Protein AF-0000000076628246 (afdb_homodimer)

pLDDT: mean 92.88, std 8.4, range [38.94, 98.69]

Secondary structure (DSSP, 8-state):
-PPPEEEEE---GGGHHHHHHHHHHH-SSPPPHHHHHHHHHT--TT-EEEEEESEEEEEEEEEEEEETTEEEEEEEEEEE-GGGTTSSHHHHHHHHHHHHHHHTT--EEEEEEETT-HHHHHHHHHTT-EEEEEETT--SSSSS--EEEEEEE--/-PPPEEEEE---GGGHHHHHHHHHHH-SSPPPHHHHHHHHHT--TT-EEEEEESEEEEEEEEEEEEETTEEEEEEEEEEE-GGGTTSSHHHHHHHHHHHHHHHTT--EEEEEEETT-HHHHHHHHHTT-EEEEEETT--SSSSS--EEEEEEE--

Sequence (310 aa):
MEPLTLTYGPISEKNLKQFKKINEATLAVDYSEKFYAAITSQWQEFTFFAYITDLTIGSLSARREMRGEEQCIYIMTCSVLEPYRKLNVGKMMIDKLMEKARNSGIKTIYLHVWTASPNAYQFYTRLGFDKAEEIPDYYQELTPQSAYILTKAVNMEPLTLTYGPISEKNLKQFKKINEATLAVDYSEKFYAAITSQWQEFTFFAYITDLTIGSLSARREMRGEEQCIYIMTCSVLEPYRKLNVGKMMIDKLMEKARNSGIKTIYLHVWTASPNAYQFYTRLGFDKAEEIPDYYQELTPQSAYILTKAVN

Organism: NCBI:txid5963

Foldseek 3Di:
DPDFDKDKAWDAPVCLVVVQVVCVVPDPDHDDPVVSVCCHVPNGPPDIDIDGDPPDFWDWDWDWDDDDPAIEIETDDTDGHPVCPPVCPSVVVVVVVLVVCVVVVHWKYKYKADPPCVVVVCVVVVSPWDWDDKDAQCQVVDPPRIITMTMDTRD/DPDFDKDKAWDAPVCLVVVQVVCVVPDPDHDDPVVSVCCHVPVGPPDIDIDGDPPDFWDWDWDWDDDDPAIEIETDDTDGHPVCPPVCPSVVVVVVVLVVCVVVVHWKYKYKADPPCVVVVCVVVVSPWDWDDKDAQCQVPDPPRIITMTMDTRD

InterPro domains:
  IPR000182 GNAT domain [PF00583] (22-129)
  IPR000182 GNAT domain [PS51186] (6-155)
  IPR016181 Acyl-CoA N-acyltransferase [SSF55729] (10-152)
  IPR051556 N-terminal and lysine N-acetyltransferase [PTHR42919] (9-154)

Solvent-accessible surface area (backbone atoms only — not comparable to full-atom values): 17323 Å² total; per-residue (Å²): 125,80,78,85,43,72,44,74,45,79,54,37,81,89,48,40,67,59,54,51,52,49,42,63,74,60,45,94,67,85,77,51,69,68,56,60,52,38,36,59,71,69,27,43,90,61,21,33,33,32,15,40,34,70,40,73,46,31,36,36,36,22,36,79,43,72,59,86,94,39,61,27,37,40,49,76,47,79,35,55,43,75,93,53,51,95,65,55,50,68,59,52,52,51,50,51,48,47,52,51,32,48,76,68,71,31,47,36,39,33,37,72,38,56,68,85,34,62,68,60,53,50,52,43,43,73,73,58,31,39,82,70,45,75,39,74,71,62,42,85,87,44,89,70,24,31,22,33,34,35,37,33,76,49,126,126,79,77,84,44,71,44,74,43,80,53,39,83,90,49,40,67,58,54,50,52,49,40,63,75,60,44,93,67,86,78,52,71,68,56,61,52,38,35,59,72,71,28,43,89,60,20,32,35,32,16,41,35,70,42,72,47,31,38,33,36,22,36,80,42,73,58,88,92,39,61,26,36,39,50,75,47,78,36,55,44,75,93,53,52,95,65,56,49,68,58,51,51,52,51,51,48,46,52,52,33,50,77,67,72,31,46,35,38,34,36,72,40,56,67,86,34,62,70,60,53,50,52,44,44,74,73,58,33,40,83,71,45,75,40,75,72,62,41,85,89,44,88,73,24,33,24,34,33,34,36,31,76,51,125

Structure (mmCIF, N/CA/C/O backbone):
data_AF-0000000076628246-model_v1
#
loop_
_entity.id
_entity.type
_entity.pdbx_description
1 polymer 'N-acetyltransferase domain-containing protein'
#
loop_
_atom_site.group_PDB
_atom_site.id
_atom_site.type_symbol
_atom_site.label_atom_id
_atom_site.label_alt_id
_atom_site.label_comp_id
_atom_site.label_asym_id
_atom_site.label_entity_id
_atom_site.label_seq_id
_atom_site.pdbx_PDB_ins_code
_atom_site.Cartn_x
_atom_site.Cartn_y
_atom_site.Cartn_z
_atom_site.occupancy
_atom_site.B_iso_or_equiv
_atom_site.auth_seq_id
_atom_site.auth_comp_id
_atom_site.auth_asym_id
_atom_site.auth_atom_id
_atom_site.pdbx_PDB_model_num
ATOM 1 N N . MET A 1 1 ? -14.562 -1.142 -4.965 1 39.69 1 MET A N 1
ATOM 2 C CA . MET A 1 1 ? -13.172 -1.278 -4.539 1 39.69 1 MET A CA 1
ATOM 3 C C . MET A 1 1 ? -13.062 -1.28 -3.018 1 39.69 1 MET A C 1
ATOM 5 O O . MET A 1 1 ? -13.781 -0.541 -2.34 1 39.69 1 MET A O 1
ATOM 9 N N . GLU A 1 2 ? -12.578 -2.232 -2.453 1 51.06 2 GLU A N 1
ATOM 10 C CA . GLU A 1 2 ? -12.555 -2.309 -0.995 1 51.06 2 GLU A CA 1
ATOM 11 C C . GLU A 1 2 ? -11.992 -1.03 -0.384 1 51.06 2 GLU A C 1
ATOM 13 O O . GLU A 1 2 ? -11.117 -0.389 -0.972 1 51.06 2 GLU A O 1
ATOM 18 N N . PRO A 1 3 ? -12.562 -0.534 0.537 1 57.41 3 PRO A N 1
ATOM 19 C CA . PRO A 1 3 ? -12.109 0.703 1.178 1 57.41 3 PRO A CA 1
ATOM 20 C C . PRO A 1 3 ? -10.656 0.632 1.632 1 57.41 3 PRO A C 1
ATOM 22 O O . PRO A 1 3 ? -10.188 -0.428 2.053 1 57.41 3 PRO A O 1
ATOM 25 N N . LEU A 1 4 ? -9.781 1.608 1.17 1 69.12 4 LEU A N 1
ATOM 26 C CA . LEU A 1 4 ? -8.391 1.692 1.613 1 69.12 4 LEU A CA 1
ATOM 27 C C . LEU A 1 4 ? -8.312 1.711 3.137 1 69.12 4 LEU A C 1
ATOM 29 O O . LEU A 1 4 ? -9.094 2.4 3.797 1 69.12 4 LEU A O 1
ATOM 33 N N . THR A 1 5 ? -7.641 0.715 3.711 1 76.06 5 THR A N 1
ATOM 34 C CA . THR A 1 5 ? -7.383 0.747 5.148 1 76.06 5 THR A CA 1
ATOM 35 C C . THR A 1 5 ? -6.02 1.366 5.438 1 76.06 5 THR A C 1
ATOM 37 O O . THR A 1 5 ? -5.016 0.984 4.828 1 76.06 5 THR A O 1
ATOM 40 N N . LEU A 1 6 ? -6.098 2.42 6.262 1 84.44 6 LEU A N 1
ATOM 41 C CA . LEU A 1 6 ? -4.848 3.094 6.602 1 84.44 6 LEU A CA 1
ATOM 42 C C . LEU A 1 6 ? -4.375 2.693 7.992 1 84.44 6 LEU A C 1
ATOM 44 O O . LEU A 1 6 ? -5.191 2.422 8.875 1 84.44 6 LEU A O 1
ATOM 48 N N . THR A 1 7 ? -3.172 2.525 8.133 1 85.81 7 THR A N 1
ATOM 49 C CA . THR A 1 7 ? -2.516 2.559 9.43 1 85.81 7 THR A CA 1
ATOM 50 C C . THR A 1 7 ? -1.665 3.818 9.578 1 85.81 7 THR A C 1
ATOM 52 O O . THR A 1 7 ? -1.438 4.535 8.602 1 85.81 7 THR A O 1
ATOM 55 N N . TYR A 1 8 ? -1.278 4.164 10.836 1 91.31 8 TYR A N 1
ATOM 56 C CA . TYR A 1 8 ? -0.559 5.406 11.102 1 91.31 8 TYR A CA 1
ATOM 57 C C . TYR A 1 8 ? 0.691 5.141 11.938 1 91.31 8 TYR A C 1
ATOM 59 O O . TYR A 1 8 ? 0.722 4.211 12.742 1 91.31 8 TYR A O 1
ATOM 67 N N . GLY A 1 9 ? 1.729 5.918 11.641 1 90.81 9 GLY A N 1
ATOM 68 C CA . GLY A 1 9 ? 2.967 5.758 12.391 1 90.81 9 GLY A CA 1
ATOM 69 C C . GLY A 1 9 ? 3.664 7.074 12.68 1 90.81 9 GLY A C 1
ATOM 70 O O . GLY A 1 9 ? 3.361 8.094 12.055 1 90.81 9 GLY A O 1
ATOM 71 N N . PRO A 1 10 ? 4.602 7.051 13.617 1 92.75 10 PRO A N 1
ATOM 72 C CA . PRO A 1 10 ? 5.262 8.281 14.047 1 92.75 10 PRO A CA 1
ATOM 73 C C . PRO A 1 10 ? 6.312 8.773 13.055 1 92.75 10 PRO A C 1
ATOM 75 O O . PRO A 1 10 ? 6.824 7.988 12.25 1 92.75 10 PRO A O 1
ATOM 78 N N . ILE A 1 11 ? 6.512 10.133 13.055 1 94.25 11 ILE A N 1
ATOM 79 C CA . ILE A 1 11 ? 7.652 10.742 12.383 1 94.25 11 ILE A CA 1
ATOM 80 C C . ILE A 1 11 ? 8.789 10.953 13.383 1 94.25 11 ILE A C 1
ATOM 82 O O . ILE A 1 11 ? 8.609 11.625 14.406 1 94.25 11 ILE A O 1
ATOM 86 N N . SER A 1 12 ? 9.844 10.273 13.156 1 91.81 12 SER A N 1
ATOM 87 C CA . SER A 1 12 ? 11.023 10.305 14.016 1 91.81 12 SER A CA 1
ATOM 88 C C . SER A 1 12 ? 12.258 10.758 13.242 1 91.81 12 SER A C 1
ATOM 90 O O . SER A 1 12 ? 12.188 11.023 12.039 1 91.81 12 SER A O 1
ATOM 92 N N . GLU A 1 13 ? 13.367 10.828 13.969 1 91.88 13 GLU A N 1
ATOM 93 C CA . GLU A 1 13 ? 14.625 11.18 13.312 1 91.88 13 GLU A CA 1
ATOM 94 C C . GLU A 1 13 ? 14.992 10.156 12.242 1 91.88 13 GLU A C 1
ATOM 96 O O . GLU A 1 13 ? 15.586 10.508 11.219 1 91.88 13 GLU A O 1
ATOM 101 N N . LYS A 1 14 ? 14.617 8.977 12.43 1 87.88 14 LYS A N 1
ATOM 102 C CA . LYS A 1 14 ? 14.992 7.875 11.555 1 87.88 14 LYS A CA 1
ATOM 103 C C . LYS A 1 14 ? 14.266 7.965 10.211 1 87.88 14 LYS A C 1
ATOM 105 O O . LYS A 1 14 ? 14.781 7.52 9.188 1 87.88 14 LYS A O 1
ATOM 110 N N . ASN A 1 15 ? 13.055 8.547 10.211 1 89.5 15 ASN A N 1
ATOM 111 C CA . ASN A 1 15 ? 12.266 8.578 8.984 1 89.5 15 ASN A CA 1
ATOM 112 C C . ASN A 1 15 ? 11.93 10.008 8.57 1 89.5 15 ASN A C 1
ATOM 114 O O . ASN A 1 15 ? 11.008 10.227 7.785 1 89.5 15 ASN A O 1
ATOM 118 N N . LEU A 1 16 ? 12.688 10.945 9.133 1 94.56 16 LEU A N 1
ATOM 119 C CA . LEU A 1 16 ? 12.406 12.352 8.867 1 94.56 16 LEU A CA 1
ATOM 120 C C . LEU A 1 16 ? 12.625 12.688 7.398 1 94.56 16 LEU A C 1
ATOM 122 O O . LEU A 1 16 ? 11.906 13.516 6.832 1 94.56 16 LEU A O 1
ATOM 126 N N . LYS A 1 17 ? 13.625 12.086 6.777 1 92.81 17 LYS A N 1
ATOM 127 C CA . LYS A 1 17 ? 13.898 12.336 5.363 1 92.81 17 LYS A CA 1
ATOM 128 C C . LYS A 1 17 ? 12.688 11.977 4.5 1 92.81 17 LYS A C 1
ATOM 130 O O . LYS A 1 17 ? 12.406 12.656 3.514 1 92.81 17 LYS A O 1
ATOM 135 N N . GLN A 1 18 ? 12.023 10.906 4.812 1 91.44 18 GLN A N 1
ATOM 136 C CA . GLN A 1 18 ? 10.82 10.508 4.098 1 91.44 18 GLN A CA 1
ATOM 137 C C . GLN A 1 18 ? 9.734 11.578 4.207 1 91.44 18 GLN A C 1
ATOM 139 O O . GLN A 1 18 ? 9.055 11.883 3.225 1 91.44 18 GLN A O 1
ATOM 144 N N . PHE A 1 19 ? 9.609 12.109 5.418 1 96.5 19 PHE A N 1
ATOM 145 C CA . PHE A 1 19 ? 8.656 13.195 5.641 1 96.5 19 PHE A CA 1
ATOM 146 C C . PHE A 1 19 ? 8.984 14.391 4.754 1 96.5 19 PHE A C 1
ATOM 148 O O . PHE A 1 19 ? 8.094 14.969 4.121 1 96.5 19 PHE A O 1
ATOM 155 N N . LYS A 1 20 ? 10.188 14.711 4.66 1 95.81 20 LYS A N 1
ATOM 156 C CA . LYS A 1 20 ? 10.641 15.82 3.826 1 95.81 20 LYS A CA 1
ATOM 157 C C . LYS A 1 20 ? 10.312 15.57 2.355 1 95.81 20 LYS A C 1
ATOM 159 O O . LYS A 1 20 ? 9.812 16.453 1.667 1 95.81 20 LYS A O 1
ATOM 164 N N . LYS A 1 21 ? 10.578 14.445 1.885 1 93.44 21 LYS A N 1
ATOM 165 C CA . LYS A 1 21 ? 10.344 14.094 0.486 1 93.44 21 LYS A CA 1
ATOM 166 C C . LYS A 1 21 ? 8.859 14.18 0.135 1 93.44 21 LYS A C 1
ATOM 168 O O . LYS A 1 21 ? 8.5 14.648 -0.946 1 93.44 21 LYS A O 1
ATOM 173 N N . ILE A 1 22 ? 8.008 13.719 1.002 1 94.88 22 ILE A N 1
ATOM 174 C CA . ILE A 1 22 ? 6.57 13.758 0.761 1 94.88 22 ILE A CA 1
ATOM 175 C C . ILE A 1 22 ? 6.098 15.203 0.683 1 94.88 22 ILE A C 1
ATOM 177 O O . ILE A 1 22 ? 5.332 15.57 -0.216 1 94.88 22 ILE A O 1
ATOM 181 N N . ASN A 1 23 ? 6.559 16 1.617 1 96.31 23 ASN A N 1
ATOM 182 C CA . ASN A 1 23 ? 6.188 17.422 1.598 1 96.31 23 ASN A CA 1
ATOM 183 C C . ASN A 1 23 ? 6.652 18.094 0.315 1 96.31 23 ASN A C 1
ATOM 185 O O . ASN A 1 23 ? 5.887 18.828 -0.313 1 96.31 23 ASN A O 1
ATOM 189 N N . GLU A 1 24 ? 7.855 17.781 -0.099 1 94.88 24 GLU A N 1
ATOM 190 C CA . GLU A 1 24 ? 8.43 18.391 -1.301 1 94.88 24 GLU A CA 1
ATOM 191 C C . GLU A 1 24 ? 7.664 17.953 -2.551 1 94.88 24 GLU A C 1
ATOM 193 O O . GLU A 1 24 ? 7.523 18.734 -3.496 1 94.88 24 GLU A O 1
ATOM 198 N N . ALA A 1 25 ? 7.16 16.812 -2.578 1 93.56 25 ALA A N 1
ATOM 199 C CA . ALA A 1 25 ? 6.461 16.266 -3.732 1 93.56 25 ALA A CA 1
ATOM 200 C C . ALA A 1 25 ? 5.035 16.797 -3.818 1 93.56 25 ALA A C 1
ATOM 202 O O . ALA A 1 25 ? 4.395 16.719 -4.871 1 93.56 25 ALA A O 1
ATOM 203 N N . THR A 1 26 ? 4.512 17.344 -2.719 1 95.31 26 THR A N 1
ATOM 204 C CA . THR A 1 26 ? 3.068 17.547 -2.689 1 95.31 26 THR A CA 1
ATOM 205 C C . THR A 1 26 ? 2.736 19.016 -2.406 1 95.31 26 THR A C 1
ATOM 207 O O . THR A 1 26 ? 1.643 19.484 -2.73 1 95.31 26 THR A O 1
ATOM 210 N N . LEU A 1 27 ? 3.654 19.75 -1.73 1 94.06 27 LEU A N 1
ATOM 211 C CA . LEU A 1 27 ? 3.312 21.094 -1.257 1 94.06 27 LEU A CA 1
ATOM 212 C C . LEU A 1 27 ? 4.031 22.156 -2.076 1 94.06 27 LEU A C 1
ATOM 214 O O . LEU A 1 27 ? 5.141 21.938 -2.564 1 94.06 27 LEU A O 1
ATOM 218 N N . ALA A 1 28 ? 3.475 23.328 -2.133 1 89.38 28 ALA A N 1
ATOM 219 C CA . ALA A 1 28 ? 4.023 24.453 -2.893 1 89.38 28 ALA A CA 1
ATOM 220 C C . ALA A 1 28 ? 5.094 25.188 -2.088 1 89.38 28 ALA A C 1
ATOM 222 O O . ALA A 1 28 ? 5.938 25.891 -2.656 1 89.38 28 ALA A O 1
ATOM 223 N N . VAL A 1 29 ? 5.016 25.016 -0.808 1 91.5 29 VAL A N 1
ATOM 224 C CA . VAL A 1 29 ? 5.906 25.734 0.105 1 91.5 29 VAL A CA 1
ATOM 225 C C . VAL A 1 29 ? 7.105 24.844 0.448 1 91.5 29 VAL A C 1
ATOM 227 O O . VAL A 1 29 ? 6.953 23.656 0.719 1 91.5 29 VAL A O 1
ATOM 230 N N . ASP A 1 30 ? 8.25 25.484 0.417 1 92.06 30 ASP A N 1
ATOM 231 C CA . ASP A 1 30 ? 9.461 24.828 0.903 1 92.06 30 ASP A CA 1
ATOM 232 C C . ASP A 1 30 ? 9.695 25.125 2.381 1 92.06 30 ASP A C 1
ATOM 234 O O . ASP A 1 30 ? 9.844 26.297 2.764 1 92.06 30 ASP A O 1
ATOM 238 N N . TYR A 1 31 ? 9.875 24.109 3.092 1 95.25 31 TYR A N 1
ATOM 239 C CA . TYR A 1 31 ? 10.055 24.297 4.527 1 95.25 31 TYR A CA 1
ATOM 240 C C . TYR A 1 31 ? 11.523 24.219 4.914 1 95.25 31 TYR A C 1
ATOM 242 O O . TYR A 1 31 ? 12.289 23.469 4.293 1 95.25 31 TYR A O 1
ATOM 250 N N . SER A 1 32 ? 11.867 24.875 5.926 1 94.81 32 SER A N 1
ATOM 251 C CA . SER A 1 32 ? 13.25 24.984 6.383 1 94.81 32 SER A CA 1
ATOM 252 C C . SER A 1 32 ? 13.672 23.75 7.16 1 94.81 32 SER A C 1
ATOM 254 O O . SER A 1 32 ? 12.828 22.969 7.609 1 94.81 32 SER A O 1
ATOM 256 N N . GLU A 1 33 ? 14.984 23.703 7.297 1 96.12 33 GLU A N 1
ATOM 257 C CA . GLU A 1 33 ? 15.508 22.641 8.133 1 96.12 33 GLU A CA 1
ATOM 258 C C . GLU A 1 33 ? 15.062 22.797 9.586 1 96.12 33 GLU A C 1
ATOM 260 O O . GLU A 1 33 ? 14.883 21.812 10.297 1 96.12 33 GLU A O 1
ATOM 265 N N . LYS A 1 34 ? 14.891 24.031 9.992 1 96.75 34 LYS A N 1
ATOM 266 C CA . LYS A 1 34 ? 14.398 24.297 11.344 1 96.75 34 LYS A CA 1
ATOM 267 C C . LYS A 1 34 ? 13.008 23.719 11.539 1 96.75 34 LYS A C 1
ATOM 269 O O . LYS A 1 34 ? 12.703 23.156 12.594 1 96.75 34 LYS A O 1
ATOM 274 N N . PHE A 1 35 ? 12.227 23.859 10.57 1 97.25 35 PHE A N 1
ATOM 275 C CA . PHE A 1 35 ? 10.891 23.266 10.609 1 97.25 35 PHE A CA 1
ATOM 276 C C . PHE A 1 35 ? 10.977 21.75 10.797 1 97.25 35 PHE A C 1
ATOM 278 O O . PHE A 1 35 ? 10.328 21.203 11.688 1 97.25 35 PHE A O 1
ATOM 285 N N . TYR A 1 36 ? 11.75 21.062 9.969 1 97.75 36 TYR A N 1
ATOM 286 C CA . TYR A 1 36 ? 11.836 19.609 10 1 97.75 36 TYR A CA 1
ATOM 287 C C . TYR A 1 36 ? 12.453 19.125 11.305 1 97.75 36 TYR A C 1
ATOM 289 O O . TYR A 1 36 ? 12.055 18.094 11.852 1 97.75 36 TYR A O 1
ATOM 297 N N . ALA A 1 37 ? 13.383 19.938 11.836 1 96.62 37 ALA A N 1
ATOM 298 C CA . ALA A 1 37 ? 13.969 19.594 13.133 1 96.62 37 ALA A CA 1
ATOM 299 C C . ALA A 1 37 ? 12.93 19.688 14.25 1 96.62 37 ALA A C 1
ATOM 301 O O . ALA A 1 37 ? 12.93 18.875 15.164 1 96.62 37 ALA A O 1
ATOM 302 N N . ALA A 1 38 ? 12.062 20.641 14.195 1 97.75 38 ALA A N 1
ATOM 303 C CA . ALA A 1 38 ? 11.047 20.844 15.219 1 97.75 38 ALA A CA 1
ATOM 304 C C . ALA A 1 38 ? 10.023 19.719 15.219 1 97.75 38 ALA A C 1
ATOM 306 O O . ALA A 1 38 ? 9.445 19.391 16.266 1 97.75 38 ALA A O 1
ATOM 307 N N . ILE A 1 39 ? 9.828 19.078 14.07 1 97.75 39 ILE A N 1
ATOM 308 C CA . ILE A 1 39 ? 8.875 17.984 13.953 1 97.75 39 ILE A CA 1
ATOM 309 C C . ILE A 1 39 ? 9.258 16.859 14.93 1 97.75 39 ILE A C 1
ATOM 311 O O . ILE A 1 39 ? 8.398 16.344 15.648 1 97.75 39 ILE A O 1
ATOM 315 N N . THR A 1 40 ? 10.523 16.5 15 1 95.94 40 THR A N 1
ATOM 316 C CA . THR A 1 40 ? 10.961 15.352 15.773 1 95.94 40 THR A CA 1
ATOM 317 C C . THR A 1 40 ? 11.281 15.758 17.219 1 95.94 40 THR A C 1
ATOM 319 O O . THR A 1 40 ? 11.344 14.914 18.109 1 95.94 40 THR A O 1
ATOM 322 N N . SER A 1 41 ? 11.367 17.094 17.406 1 96.06 41 SER A N 1
ATOM 323 C CA . SER A 1 41 ? 11.781 17.516 18.734 1 96.06 41 SER A CA 1
ATOM 324 C C . SER A 1 41 ? 10.609 18.109 19.516 1 96.06 41 SER A C 1
ATOM 326 O O . SER A 1 41 ? 10.594 18.062 20.75 1 96.06 41 SER A O 1
ATOM 328 N N . GLN A 1 42 ? 9.664 18.641 18.828 1 96.62 42 GLN A N 1
ATOM 329 C CA . GLN A 1 42 ? 8.664 19.453 19.531 1 96.62 42 GLN A CA 1
ATOM 330 C C . GLN A 1 42 ? 7.254 19.047 19.125 1 96.62 42 GLN A C 1
ATOM 332 O O . GLN A 1 42 ? 6.328 19.109 19.938 1 96.62 42 GLN A O 1
ATOM 337 N N . TRP A 1 43 ? 7.043 18.641 17.922 1 96.75 43 TRP A N 1
ATOM 338 C CA . TRP A 1 43 ? 5.684 18.562 17.391 1 96.75 43 TRP A CA 1
ATOM 339 C C . TRP A 1 43 ? 5.316 17.141 17 1 96.75 43 TRP A C 1
ATOM 341 O O . TRP A 1 43 ? 4.648 16.906 15.992 1 96.75 43 TRP A O 1
ATOM 351 N N . GLN A 1 44 ? 5.621 16.172 17.797 1 95.38 44 GLN A N 1
ATOM 352 C CA . GLN A 1 44 ? 5.418 14.766 17.484 1 95.38 44 GLN A CA 1
ATOM 353 C C . GLN A 1 44 ? 3.992 14.328 17.812 1 95.38 44 GLN A C 1
ATOM 355 O O . GLN A 1 44 ? 3.455 13.422 17.172 1 95.38 44 GLN A O 1
ATOM 360 N N . GLU A 1 45 ? 3.383 14.984 18.719 1 95.81 45 GLU A N 1
ATOM 361 C CA . GLU A 1 45 ? 2.145 14.5 19.328 1 95.81 45 GLU A CA 1
ATOM 362 C C . GLU A 1 45 ? 1.046 14.336 18.281 1 95.81 45 GLU A C 1
ATOM 364 O O . GLU A 1 45 ? 0.319 13.344 18.281 1 95.81 45 GLU A O 1
ATOM 369 N N . PHE A 1 46 ? 0.876 15.234 17.328 1 97.81 46 PHE A N 1
ATOM 370 C CA . PHE A 1 46 ? -0.224 15.242 16.375 1 97.81 46 PHE A CA 1
ATOM 371 C C . PHE A 1 46 ? 0.292 15.047 14.961 1 97.81 46 PHE A C 1
ATOM 373 O O . PHE A 1 46 ? -0.406 15.359 13.992 1 97.81 46 PHE A O 1
ATOM 380 N N . THR A 1 47 ? 1.543 14.672 14.875 1 98.38 47 THR A N 1
ATOM 381 C CA . THR A 1 47 ? 2.199 14.461 13.586 1 98.38 47 THR A CA 1
ATOM 382 C C . THR A 1 47 ? 2.383 12.977 13.305 1 98.38 47 THR A C 1
ATOM 384 O O . THR A 1 47 ? 2.729 12.203 14.211 1 98.38 47 THR A O 1
ATOM 387 N N . PHE A 1 48 ? 1.984 12.57 12.055 1 97.69 48 PHE A N 1
ATOM 388 C CA . PHE A 1 48 ? 2.098 11.148 11.766 1 97.69 48 PHE A CA 1
ATOM 389 C C . PHE A 1 48 ? 2.18 10.906 10.266 1 97.69 48 PHE A C 1
ATOM 391 O O . PHE A 1 48 ? 1.822 11.773 9.469 1 97.69 48 PHE A O 1
ATOM 398 N N . PHE A 1 49 ? 2.684 9.703 9.977 1 95.75 49 PHE A N 1
ATOM 399 C CA . PHE A 1 49 ? 2.566 9.148 8.625 1 95.75 49 PHE A CA 1
ATOM 400 C C . PHE A 1 49 ? 1.266 8.375 8.477 1 95.75 49 PHE A C 1
ATOM 402 O O . PHE A 1 49 ? 0.719 7.867 9.453 1 95.75 49 PHE A O 1
ATOM 409 N N . ALA A 1 50 ? 0.742 8.328 7.25 1 93.31 50 ALA A N 1
ATOM 410 C CA . ALA A 1 50 ? -0.32 7.41 6.852 1 93.31 50 ALA A CA 1
ATOM 411 C C . ALA A 1 50 ? 0.211 6.344 5.898 1 93.31 50 ALA A C 1
ATOM 413 O O . ALA A 1 50 ? 0.903 6.656 4.93 1 93.31 50 ALA A O 1
ATOM 414 N N . TYR A 1 51 ? -0.081 5.082 6.273 1 86.19 51 TYR A N 1
ATOM 415 C CA . TYR A 1 51 ? 0.343 3.928 5.488 1 86.19 51 TYR A CA 1
ATOM 416 C C . TYR A 1 51 ? -0.858 3.189 4.91 1 86.19 51 TYR A C 1
ATOM 418 O O . TYR A 1 51 ? -1.911 3.111 5.547 1 86.19 51 TYR A O 1
ATOM 426 N N . ILE A 1 52 ? -0.754 2.861 3.674 1 76.81 52 ILE A N 1
ATOM 427 C CA . ILE A 1 52 ? -1.696 1.86 3.186 1 76.81 52 ILE A CA 1
ATOM 428 C C . ILE A 1 52 ? -1.28 0.475 3.676 1 76.81 52 ILE A C 1
ATOM 430 O O . ILE A 1 52 ? -0.091 0.146 3.688 1 76.81 52 ILE A O 1
ATOM 434 N N . THR A 1 53 ? -2.332 0.013 4.41 1 67.19 53 THR A N 1
ATOM 435 C CA . THR A 1 53 ? -2.156 -1.387 4.781 1 67.19 53 THR A CA 1
ATOM 436 C C . THR A 1 53 ? -3.088 -2.281 3.969 1 67.19 53 THR A C 1
ATOM 438 O O . THR A 1 53 ? -4.102 -1.817 3.441 1 67.19 53 THR A O 1
ATOM 441 N N . ASP A 1 54 ? -2.709 -3.264 3.68 1 69.44 54 ASP A N 1
ATOM 442 C CA . ASP A 1 54 ? -3.555 -4.309 3.109 1 69.44 54 ASP A CA 1
ATOM 443 C C . ASP A 1 54 ? -3.869 -4.02 1.644 1 69.44 54 ASP A C 1
ATOM 445 O O . ASP A 1 54 ? -4.961 -4.332 1.164 1 69.44 54 ASP A O 1
ATOM 449 N N . LEU A 1 55 ? -3.082 -3.027 1.157 1 75.5 55 LEU A N 1
ATOM 450 C CA . LEU A 1 55 ? -3.242 -2.922 -0.289 1 75.5 55 LEU A CA 1
ATOM 451 C C . LEU A 1 55 ? -2.777 -4.199 -0.981 1 75.5 55 LEU A C 1
ATOM 453 O O . LEU A 1 55 ? -1.604 -4.566 -0.89 1 75.5 55 LEU A O 1
ATOM 457 N N . THR A 1 56 ? -3.799 -4.828 -1.628 1 86.69 56 THR A N 1
ATOM 458 C CA . THR A 1 56 ? -3.445 -6.027 -2.379 1 86.69 56 THR A CA 1
ATOM 459 C C . THR A 1 56 ? -2.686 -5.664 -3.65 1 86.69 56 THR A C 1
ATOM 461 O O . THR A 1 56 ? -3.201 -4.938 -4.504 1 86.69 56 THR A O 1
ATOM 464 N N . ILE A 1 57 ? -1.46 -6.043 -3.766 1 88.31 57 ILE A N 1
ATOM 465 C CA . ILE A 1 57 ? -0.687 -5.641 -4.938 1 88.31 57 ILE A CA 1
ATOM 466 C C . ILE A 1 57 ? -0.292 -6.875 -5.742 1 88.31 57 ILE A C 1
ATOM 468 O O . ILE A 1 57 ? 0.275 -6.758 -6.832 1 88.31 57 ILE A O 1
ATOM 472 N N . GLY A 1 58 ? -0.631 -8.039 -5.234 1 94.94 58 GLY A N 1
ATOM 473 C CA . GLY A 1 58 ? -0.287 -9.273 -5.914 1 94.94 58 GLY A CA 1
ATOM 474 C C . GLY A 1 58 ? -0.964 -10.492 -5.312 1 94.94 58 GLY A C 1
ATOM 475 O O . GLY A 1 58 ? -1.652 -10.391 -4.297 1 94.94 58 GLY A O 1
ATOM 476 N N . SER A 1 59 ? -0.834 -11.555 -6.047 1 97.69 59 SER A N 1
ATOM 477 C CA . SER A 1 59 ? -1.355 -12.844 -5.594 1 97.69 59 SER A CA 1
ATOM 478 C C . SER A 1 59 ? -0.572 -14 -6.199 1 97.69 59 SER A C 1
ATOM 480 O O . SER A 1 59 ? 0.056 -13.852 -7.25 1 97.69 59 SER A O 1
ATOM 482 N N . LEU A 1 60 ? -0.502 -15.078 -5.508 1 98.69 60 LEU A N 1
ATOM 483 C CA . LEU A 1 60 ? 0.099 -16.328 -5.957 1 98.69 60 LEU A CA 1
ATOM 484 C C . LEU A 1 60 ? -0.805 -17.516 -5.629 1 98.69 60 LEU A C 1
ATOM 486 O O . LEU A 1 60 ? -1.337 -17.609 -4.523 1 98.69 60 LEU A O 1
ATOM 490 N N . SER A 1 61 ? -1.098 -18.297 -6.637 1 98.69 61 SER A N 1
ATOM 491 C CA . SER A 1 61 ? -1.815 -19.547 -6.391 1 98.69 61 SER A CA 1
ATOM 492 C C . SER A 1 61 ? -0.963 -20.766 -6.754 1 98.69 61 SER A C 1
ATOM 494 O O . SER A 1 61 ? -0.271 -20.75 -7.773 1 98.69 61 SER A O 1
ATOM 496 N N . ALA A 1 62 ? -0.958 -21.688 -5.945 1 98.69 62 ALA A N 1
ATOM 497 C CA . ALA A 1 62 ? -0.212 -22.938 -6.129 1 98.69 62 ALA A CA 1
ATOM 498 C C . ALA A 1 62 ? -0.917 -24.109 -5.445 1 98.69 62 ALA A C 1
ATOM 500 O O . ALA A 1 62 ? -1.752 -23.906 -4.562 1 98.69 62 ALA A O 1
ATOM 501 N N . ARG A 1 63 ? -0.694 -25.25 -5.949 1 97.88 63 ARG A N 1
ATOM 502 C CA . ARG A 1 63 ? -1.304 -26.453 -5.379 1 97.88 63 ARG A CA 1
ATOM 503 C C . ARG A 1 63 ? -0.273 -27.562 -5.211 1 97.88 63 ARG A C 1
ATOM 505 O O . ARG A 1 63 ? 0.74 -27.594 -5.91 1 97.88 63 ARG A O 1
ATOM 512 N N . ARG A 1 64 ? -0.546 -28.391 -4.254 1 96.5 64 ARG A N 1
ATOM 513 C CA . ARG A 1 64 ? 0.223 -29.625 -4.109 1 96.5 64 ARG A CA 1
ATOM 514 C C . ARG A 1 64 ? -0.183 -30.656 -5.164 1 96.5 64 ARG A C 1
ATOM 516 O O . ARG A 1 64 ? -1.369 -30.812 -5.461 1 96.5 64 ARG A O 1
ATOM 523 N N . GLU A 1 65 ? 0.757 -31.219 -5.746 1 95.44 65 GLU A N 1
ATOM 524 C CA . GLU A 1 65 ? 0.44 -32.312 -6.656 1 95.44 65 GLU A CA 1
ATOM 525 C C . GLU A 1 65 ? 1.542 -33.375 -6.652 1 95.44 65 GLU A C 1
ATOM 527 O O . GLU A 1 65 ? 2.639 -33.125 -6.141 1 95.44 65 GLU A O 1
ATOM 532 N N . MET A 1 66 ? 1.175 -34.562 -7.082 1 93.5 66 MET A N 1
ATOM 533 C CA . MET A 1 66 ? 2.121 -35.656 -7.191 1 93.5 66 MET A CA 1
ATOM 534 C C . MET A 1 66 ? 2.754 -35.688 -8.578 1 93.5 66 MET A C 1
ATOM 536 O O . MET A 1 66 ? 2.051 -35.625 -9.586 1 93.5 66 MET A O 1
ATOM 540 N N . ARG A 1 67 ? 3.984 -35.688 -8.602 1 89.19 67 ARG A N 1
ATOM 541 C CA . ARG A 1 67 ? 4.754 -35.938 -9.812 1 89.19 67 ARG A CA 1
ATOM 542 C C . ARG A 1 67 ? 5.547 -37.25 -9.68 1 89.19 67 ARG A C 1
ATOM 544 O O . ARG A 1 67 ? 6.621 -37.25 -9.07 1 89.19 67 ARG A O 1
ATOM 551 N N . GLY A 1 68 ? 4.961 -38.25 -10.312 1 88.75 68 GLY A N 1
ATOM 552 C CA . GLY A 1 68 ? 5.484 -39.562 -9.977 1 88.75 68 GLY A CA 1
ATOM 553 C C . GLY A 1 68 ? 5.238 -39.938 -8.523 1 88.75 68 GLY A C 1
ATOM 554 O O . GLY A 1 68 ? 4.094 -39.969 -8.07 1 88.75 68 GLY A O 1
ATOM 555 N N . GLU A 1 69 ? 6.328 -40.156 -7.809 1 89.44 69 GLU A N 1
ATOM 556 C CA . GLU A 1 69 ? 6.211 -40.562 -6.41 1 89.44 69 GLU A CA 1
ATOM 557 C C . GLU A 1 69 ? 6.551 -39.406 -5.477 1 89.44 69 GLU A C 1
ATOM 559 O O . GLU A 1 69 ? 6.602 -39.562 -4.258 1 89.44 69 GLU A O 1
ATOM 564 N N . GLU A 1 70 ? 6.742 -38.25 -6.051 1 90.75 70 GLU A N 1
ATOM 565 C CA . GLU A 1 70 ? 7.168 -37.094 -5.242 1 90.75 70 GLU A CA 1
ATOM 566 C C . GLU A 1 70 ? 6.078 -36.031 -5.168 1 90.75 70 GLU A C 1
ATOM 568 O O . GLU A 1 70 ? 5.398 -35.75 -6.16 1 90.75 70 GLU A O 1
ATOM 573 N N . GLN A 1 71 ? 5.84 -35.562 -3.986 1 93.62 71 GLN A N 1
ATOM 574 C CA . GLN A 1 71 ? 4.969 -34.406 -3.814 1 93.62 71 GLN A CA 1
ATOM 575 C C . GLN A 1 71 ? 5.676 -33.094 -4.23 1 93.62 71 GLN A C 1
ATOM 577 O O . GLN A 1 71 ? 6.824 -32.875 -3.848 1 93.62 71 GLN A O 1
ATOM 582 N N . CYS A 1 72 ? 5.055 -32.375 -5.086 1 97.19 72 CYS A N 1
ATOM 583 C CA . CYS A 1 72 ? 5.59 -31.094 -5.535 1 97.19 72 CYS A CA 1
ATOM 584 C C . CYS A 1 72 ? 4.535 -30 -5.434 1 97.19 72 CYS A C 1
ATOM 586 O O . CYS A 1 72 ? 3.361 -30.281 -5.188 1 97.19 72 CYS A O 1
ATOM 588 N N . ILE A 1 73 ? 5.016 -28.781 -5.48 1 98.19 73 ILE A N 1
ATOM 589 C CA . ILE A 1 73 ? 4.109 -27.656 -5.59 1 98.19 73 ILE A CA 1
ATOM 590 C C . ILE A 1 73 ? 4.086 -27.141 -7.027 1 98.19 73 ILE A C 1
ATOM 592 O O . ILE A 1 73 ? 5.137 -26.969 -7.648 1 98.19 73 ILE A O 1
ATOM 596 N N . TYR A 1 74 ? 2.916 -27.047 -7.531 1 98.38 74 TYR A N 1
ATOM 597 C CA . TYR A 1 74 ? 2.699 -26.469 -8.852 1 98.38 74 TYR A CA 1
ATOM 598 C C . TYR A 1 74 ? 2.17 -25.047 -8.75 1 98.38 74 TYR A C 1
ATOM 600 O O . TYR A 1 74 ? 1.101 -24.812 -8.188 1 98.38 74 TYR A O 1
ATOM 608 N N . ILE A 1 75 ? 2.965 -24.062 -9.273 1 98.62 75 ILE A N 1
ATOM 609 C CA . ILE A 1 75 ? 2.514 -22.688 -9.312 1 98.62 75 ILE A CA 1
ATOM 610 C C . ILE A 1 75 ? 1.548 -22.484 -10.477 1 98.62 75 ILE A C 1
ATOM 612 O O . ILE A 1 75 ? 1.92 -22.672 -11.633 1 98.62 75 ILE A O 1
ATOM 616 N N . MET A 1 76 ? 0.352 -22.094 -10.133 1 98.12 76 MET A N 1
ATOM 617 C CA . MET A 1 76 ? -0.668 -21.891 -11.156 1 98.12 76 MET A CA 1
ATOM 618 C C . MET A 1 76 ? -0.67 -20.438 -11.641 1 98.12 76 MET A C 1
ATOM 620 O O . MET A 1 76 ? -0.788 -20.188 -12.836 1 98.12 76 MET A O 1
ATOM 624 N N . THR A 1 77 ? -0.647 -19.484 -10.781 1 98.06 77 THR A N 1
ATOM 625 C CA . THR A 1 77 ? -0.583 -18.078 -11.141 1 98.06 77 THR A CA 1
ATOM 626 C C . THR A 1 77 ? 0.362 -17.328 -10.203 1 98.06 77 THR A C 1
ATOM 628 O O . THR A 1 77 ? 0.513 -17.688 -9.039 1 98.06 77 THR A O 1
ATOM 631 N N . CYS A 1 78 ? 1.007 -16.375 -10.68 1 98.38 78 CYS A N 1
ATOM 632 C CA . CYS A 1 78 ? 1.811 -15.383 -9.969 1 98.38 78 CYS A CA 1
ATOM 633 C C . CYS A 1 78 ? 1.636 -14 -10.578 1 98.38 78 CYS A C 1
ATOM 635 O O . CYS A 1 78 ? 2.143 -13.727 -11.664 1 98.38 78 CYS A O 1
ATOM 637 N N . SER A 1 79 ? 0.9 -13.18 -9.805 1 97.69 79 SER A N 1
ATOM 638 C CA . SER A 1 79 ? 0.47 -11.906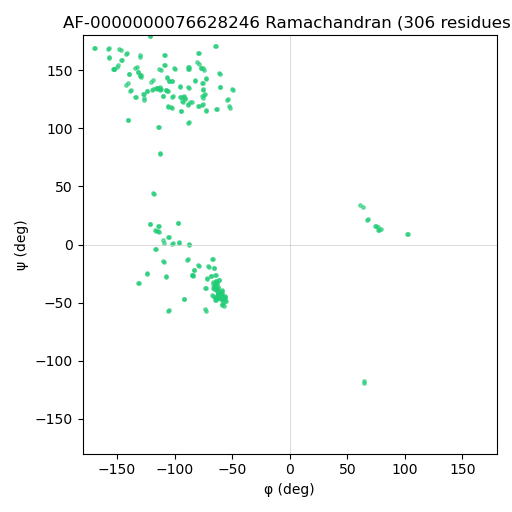 -10.375 1 97.69 79 SER A CA 1
ATOM 639 C C . SER A 1 79 ? 0.92 -10.734 -9.516 1 97.69 79 SER A C 1
ATOM 641 O O . SER A 1 79 ? 0.779 -10.773 -8.289 1 97.69 79 SER A O 1
ATOM 643 N N . VAL A 1 80 ? 1.486 -9.758 -10.141 1 96.19 80 VAL A N 1
ATOM 644 C CA . VAL A 1 80 ? 1.807 -8.469 -9.539 1 96.19 80 VAL A CA 1
ATOM 645 C C . VAL A 1 80 ? 1.226 -7.34 -10.383 1 96.19 80 VAL A C 1
ATOM 647 O O . VAL A 1 80 ? 1.414 -7.309 -11.602 1 96.19 80 VAL A O 1
ATOM 650 N N . LEU A 1 81 ? 0.498 -6.449 -9.672 1 91.75 81 LEU A N 1
ATOM 651 C CA . LEU A 1 81 ? -0.046 -5.309 -10.406 1 91.75 81 LEU A CA 1
ATOM 652 C C . LEU A 1 81 ? 1.07 -4.48 -11.023 1 91.75 81 LEU A C 1
ATOM 654 O O . LEU A 1 81 ? 2.133 -4.309 -10.422 1 91.75 81 LEU A O 1
ATOM 658 N N . GLU A 1 82 ? 0.814 -3.889 -12.188 1 91.06 82 GLU A N 1
ATOM 659 C CA . GLU A 1 82 ? 1.804 -3.254 -13.055 1 91.06 82 GLU A CA 1
ATOM 660 C C . GLU A 1 82 ? 2.578 -2.174 -12.305 1 91.06 82 GLU A C 1
ATOM 662 O O . GLU A 1 82 ? 3.809 -2.119 -12.383 1 91.06 82 GLU A O 1
ATOM 667 N N . PRO A 1 83 ? 1.995 -1.323 -11.547 1 82 83 PRO A N 1
ATOM 668 C CA . PRO A 1 83 ? 2.74 -0.242 -10.898 1 82 83 PRO A CA 1
ATOM 669 C C . PRO A 1 83 ? 3.723 -0.752 -9.852 1 82 83 PRO A C 1
ATOM 671 O O . PRO A 1 83 ? 4.621 -0.016 -9.43 1 82 83 PRO A O 1
ATOM 674 N N . TYR A 1 84 ? 3.568 -1.994 -9.523 1 84.56 84 TYR A N 1
ATOM 675 C CA . TYR A 1 84 ? 4.363 -2.506 -8.414 1 84.56 84 TYR A CA 1
ATOM 676 C C . TYR A 1 84 ? 5.348 -3.566 -8.883 1 84.56 84 TYR A C 1
ATOM 678 O O . TYR A 1 84 ? 5.926 -4.293 -8.078 1 84.56 84 TYR A O 1
ATOM 686 N N . ARG A 1 85 ? 5.48 -3.652 -10.211 1 89.38 85 ARG A N 1
ATOM 687 C CA . ARG A 1 85 ? 6.441 -4.594 -10.773 1 89.38 85 ARG A CA 1
ATOM 688 C C . ARG A 1 85 ? 7.855 -4.027 -10.727 1 89.38 85 ARG A C 1
ATOM 690 O O . ARG A 1 85 ? 8.047 -2.834 -10.484 1 89.38 85 ARG A O 1
ATOM 697 N N . LYS A 1 86 ? 8.734 -4.918 -10.758 1 89.69 86 LYS A N 1
ATOM 698 C CA . LYS A 1 86 ? 10.156 -4.582 -10.727 1 89.69 86 LYS A CA 1
ATOM 699 C C . LYS A 1 86 ? 10.547 -3.967 -9.383 1 89.69 86 LYS A C 1
ATOM 701 O O . LYS A 1 86 ? 11.508 -3.195 -9.305 1 89.69 86 LYS A O 1
ATOM 706 N N . LEU A 1 87 ? 9.75 -4.219 -8.367 1 85.25 87 LEU A N 1
ATOM 707 C CA . LEU A 1 87 ? 10.039 -3.807 -6.996 1 85.25 87 LEU A CA 1
ATOM 708 C C . LEU A 1 87 ? 10.273 -5.02 -6.102 1 85.25 87 LEU A C 1
ATOM 710 O O . LEU A 1 87 ? 10.062 -4.949 -4.891 1 85.25 87 LEU A O 1
ATOM 714 N N . ASN A 1 88 ? 10.523 -6.219 -6.695 1 91.81 88 ASN A N 1
ATOM 715 C CA . ASN A 1 88 ? 10.859 -7.473 -6.027 1 91.81 88 ASN A CA 1
ATOM 716 C C . ASN A 1 88 ? 9.641 -8.094 -5.355 1 91.81 88 ASN A C 1
ATOM 718 O O . ASN A 1 88 ? 9.781 -8.945 -4.473 1 91.81 88 ASN A O 1
ATOM 722 N N . VAL A 1 89 ? 8.492 -7.637 -5.715 1 92.19 89 VAL A N 1
ATOM 723 C CA . VAL A 1 89 ? 7.273 -8.18 -5.129 1 92.19 89 VAL A CA 1
ATOM 724 C C . VAL A 1 89 ? 7.129 -9.656 -5.512 1 92.19 89 VAL A C 1
ATOM 726 O O . VAL A 1 89 ? 6.875 -10.5 -4.656 1 92.19 89 VAL A O 1
ATOM 729 N N . GLY A 1 90 ? 7.328 -9.922 -6.84 1 96.75 90 GLY A N 1
ATOM 730 C CA . GLY A 1 90 ? 7.266 -11.305 -7.293 1 96.75 90 GLY A CA 1
ATOM 731 C C . GLY A 1 90 ? 8.242 -12.211 -6.574 1 96.75 90 GLY A C 1
ATOM 732 O O . GLY A 1 90 ? 7.875 -13.305 -6.129 1 96.75 90 GLY A O 1
ATOM 733 N N . LYS A 1 91 ? 9.391 -11.742 -6.484 1 97.06 91 LYS A N 1
ATOM 734 C CA . LYS A 1 91 ? 10.422 -12.508 -5.785 1 97.06 91 LYS A CA 1
ATOM 735 C C . LYS A 1 91 ? 10.016 -12.789 -4.344 1 97.06 91 LYS A C 1
ATOM 737 O O . LYS A 1 91 ? 10.203 -13.898 -3.846 1 97.06 91 LYS A O 1
ATOM 742 N N . MET A 1 92 ? 9.508 -11.797 -3.658 1 95.81 92 MET A N 1
ATOM 743 C CA . MET A 1 92 ? 9.102 -11.945 -2.266 1 95.81 92 MET A CA 1
ATOM 744 C C . MET A 1 92 ? 7.977 -12.969 -2.139 1 95.81 92 MET A C 1
ATOM 746 O O . MET A 1 92 ? 7.93 -13.727 -1.167 1 95.81 92 MET A O 1
ATOM 750 N N . MET A 1 93 ? 7.098 -12.984 -3.088 1 97.31 93 MET A N 1
ATOM 751 C CA . MET A 1 93 ? 6.016 -13.969 -3.074 1 97.31 93 MET A CA 1
ATOM 752 C C . MET A 1 93 ? 6.559 -15.375 -3.258 1 97.31 93 MET A C 1
ATOM 754 O O . MET A 1 93 ? 6.137 -16.312 -2.566 1 97.31 93 MET A O 1
ATOM 758 N N . ILE A 1 94 ? 7.5 -15.547 -4.207 1 98.31 94 ILE A N 1
ATOM 759 C CA . ILE A 1 94 ? 8.109 -16.859 -4.441 1 98.31 94 ILE A CA 1
ATOM 760 C C . ILE A 1 94 ? 8.875 -17.297 -3.199 1 98.31 94 ILE A C 1
ATOM 762 O O . ILE A 1 94 ? 8.805 -18.469 -2.803 1 98.31 94 ILE A O 1
ATOM 766 N N . ASP A 1 95 ? 9.539 -16.375 -2.557 1 97.25 95 ASP A N 1
ATOM 767 C CA . ASP A 1 95 ? 10.25 -16.703 -1.32 1 97.25 95 ASP A CA 1
ATOM 768 C C . ASP A 1 95 ? 9.281 -17.188 -0.244 1 97.25 95 ASP A C 1
ATOM 770 O O . ASP A 1 95 ? 9.586 -18.125 0.491 1 97.25 95 ASP A O 1
ATOM 774 N N . LYS A 1 96 ? 8.188 -16.516 -0.14 1 96.5 96 LYS A N 1
ATOM 775 C CA . LYS A 1 96 ? 7.156 -16.938 0.808 1 96.5 96 LYS A CA 1
ATOM 776 C C . LYS A 1 96 ? 6.66 -18.344 0.495 1 96.5 96 LYS A C 1
ATOM 778 O O . LYS A 1 96 ? 6.441 -19.141 1.404 1 96.5 96 LYS A O 1
ATOM 783 N N . LEU A 1 97 ? 6.473 -18.625 -0.816 1 98.19 97 LEU A N 1
ATOM 784 C CA . LEU A 1 97 ? 6.066 -19.969 -1.233 1 98.19 97 LEU A CA 1
ATOM 785 C C . LEU A 1 97 ? 7.129 -21 -0.864 1 98.19 97 LEU A C 1
ATOM 787 O O . LEU A 1 97 ? 6.801 -22.094 -0.402 1 98.19 97 LEU A O 1
ATOM 791 N N . MET A 1 98 ? 8.352 -20.656 -1.07 1 97.5 98 MET A N 1
ATOM 792 C CA . MET A 1 98 ? 9.461 -21.547 -0.736 1 97.5 98 MET A CA 1
ATOM 793 C C . MET A 1 98 ? 9.469 -21.859 0.755 1 97.5 98 MET A C 1
ATOM 795 O O . MET A 1 98 ? 9.711 -23.016 1.148 1 97.5 98 MET A O 1
ATOM 799 N N . GLU A 1 99 ? 9.25 -20.891 1.535 1 97 99 GLU A N 1
ATOM 800 C CA . GLU A 1 99 ? 9.156 -21.078 2.979 1 97 99 GLU A CA 1
ATOM 801 C C . GLU A 1 99 ? 8.047 -22.062 3.334 1 97 99 GLU A C 1
ATOM 803 O O . GLU A 1 99 ? 8.258 -22.984 4.121 1 97 99 GLU A O 1
ATOM 808 N N . LYS A 1 100 ? 6.914 -21.844 2.742 1 96.5 100 LYS A N 1
ATOM 809 C CA . LYS A 1 100 ? 5.785 -22.75 2.982 1 96.5 100 LYS A CA 1
ATOM 810 C C . LYS A 1 100 ? 6.109 -24.172 2.527 1 96.5 100 LYS A C 1
ATOM 812 O O . LYS A 1 100 ? 5.75 -25.125 3.203 1 96.5 100 LYS A O 1
ATOM 817 N N . ALA A 1 101 ? 6.719 -24.219 1.396 1 96.81 101 ALA A N 1
ATOM 818 C CA . ALA A 1 101 ? 7.094 -25.516 0.854 1 96.81 101 ALA A CA 1
ATOM 819 C C . ALA A 1 101 ? 8.039 -26.25 1.804 1 96.81 101 ALA A C 1
ATOM 821 O O . ALA A 1 101 ? 7.832 -27.438 2.098 1 96.81 101 ALA A O 1
ATOM 822 N N . ARG A 1 102 ? 8.992 -25.594 2.266 1 96.31 102 ARG A N 1
ATOM 823 C CA . ARG A 1 102 ? 9.953 -26.172 3.201 1 96.31 102 ARG A CA 1
ATOM 824 C C . ARG A 1 102 ? 9.25 -26.672 4.461 1 96.31 102 ARG A C 1
ATOM 826 O O . ARG A 1 102 ? 9.531 -27.781 4.93 1 96.31 102 ARG A O 1
ATOM 833 N N . ASN A 1 103 ? 8.391 -25.875 4.949 1 95.69 103 ASN A N 1
ATOM 834 C CA . ASN A 1 103 ? 7.664 -26.219 6.168 1 95.69 103 ASN A CA 1
ATOM 835 C C . ASN A 1 103 ? 6.754 -27.422 5.961 1 95.69 103 ASN A C 1
ATOM 837 O O . ASN A 1 103 ? 6.391 -28.109 6.918 1 95.69 103 ASN A O 1
ATOM 841 N N . SER A 1 104 ? 6.449 -27.672 4.699 1 95.62 104 SER A N 1
ATOM 842 C CA . SER A 1 104 ? 5.535 -28.766 4.391 1 95.62 104 SER A CA 1
ATOM 843 C C . SER A 1 104 ? 6.297 -30 3.898 1 95.62 104 SER A C 1
ATOM 845 O O . SER A 1 104 ? 5.688 -30.953 3.438 1 95.62 104 SER A O 1
ATOM 847 N N . GLY A 1 105 ? 7.625 -29.875 3.848 1 94.44 105 GLY A N 1
ATOM 848 C CA . GLY A 1 105 ? 8.453 -31.016 3.467 1 94.44 105 GLY A CA 1
ATOM 849 C C . GLY A 1 105 ? 8.492 -31.25 1.969 1 94.44 105 GLY A C 1
ATOM 850 O O . GLY A 1 105 ? 8.82 -32.344 1.516 1 94.44 105 GLY A O 1
ATOM 851 N N . ILE A 1 106 ? 8.047 -30.312 1.22 1 96.06 106 ILE A N 1
ATOM 852 C CA . ILE A 1 106 ? 8.047 -30.406 -0.235 1 96.06 106 ILE A CA 1
ATOM 853 C C . ILE A 1 106 ? 9.422 -30.031 -0.776 1 96.06 106 ILE A C 1
ATOM 855 O O . ILE A 1 106 ? 10.039 -29.062 -0.317 1 96.06 106 ILE A O 1
ATOM 859 N N . LYS A 1 107 ? 9.859 -30.75 -1.791 1 94.88 107 LYS A N 1
ATOM 860 C CA . LYS A 1 107 ? 11.25 -30.594 -2.209 1 94.88 107 LYS A CA 1
ATOM 861 C C . LYS A 1 107 ? 11.336 -29.891 -3.557 1 94.88 107 LYS A C 1
ATOM 863 O O . LYS A 1 107 ? 12.414 -29.438 -3.953 1 94.88 107 LYS A O 1
ATOM 868 N N . THR A 1 108 ? 10.219 -29.812 -4.23 1 96.75 108 THR A N 1
ATOM 869 C CA . THR A 1 108 ? 10.297 -29.25 -5.57 1 96.75 108 THR A CA 1
ATOM 870 C C . THR A 1 108 ? 9.07 -28.375 -5.863 1 96.75 108 THR A C 1
ATOM 872 O O . THR A 1 108 ? 7.953 -28.734 -5.488 1 96.75 108 THR A O 1
ATOM 875 N N . ILE A 1 109 ? 9.32 -27.266 -6.469 1 97.94 109 ILE A N 1
ATOM 876 C CA . ILE A 1 109 ? 8.273 -26.406 -7.016 1 97.94 109 ILE A CA 1
ATOM 877 C C . ILE A 1 109 ? 8.461 -26.266 -8.523 1 97.94 109 ILE A C 1
ATOM 879 O O . ILE A 1 109 ? 9.594 -26.234 -9.008 1 97.94 109 ILE A O 1
ATOM 883 N N . TYR A 1 110 ? 7.402 -26.25 -9.297 1 97.75 110 TYR A N 1
ATOM 884 C CA . TYR A 1 110 ? 7.535 -26.078 -10.742 1 97.75 110 TYR A CA 1
ATOM 885 C C . TYR A 1 110 ? 6.328 -25.344 -11.32 1 97.75 110 TYR A C 1
ATOM 887 O O . TYR A 1 110 ? 5.371 -25.062 -10.594 1 97.75 110 TYR A O 1
ATOM 895 N N . LEU A 1 111 ? 6.449 -24.938 -12.508 1 97.81 111 LEU A N 1
ATOM 896 C CA . LEU A 1 111 ? 5.398 -24.203 -13.203 1 97.81 111 LEU A CA 1
ATOM 897 C C . LEU A 1 111 ? 5.57 -24.312 -14.719 1 97.81 111 LEU A C 1
ATOM 899 O O . LEU A 1 111 ? 6.57 -24.859 -15.195 1 97.81 111 LEU A O 1
ATOM 903 N N . HIS A 1 112 ? 4.613 -23.922 -15.445 1 97.44 112 HIS A N 1
ATOM 904 C CA . HIS A 1 112 ? 4.668 -23.734 -16.891 1 97.44 112 HIS A CA 1
ATOM 905 C C . HIS A 1 112 ? 4.656 -22.25 -17.25 1 97.44 112 HIS A C 1
ATOM 907 O O . HIS A 1 112 ? 3.834 -21.484 -16.734 1 97.44 112 HIS A O 1
ATOM 913 N N . VAL A 1 113 ? 5.512 -21.859 -18.094 1 97.06 113 VAL A N 1
ATOM 914 C CA . VAL A 1 113 ? 5.602 -20.5 -18.594 1 97.06 113 VAL A CA 1
ATOM 915 C C . VAL A 1 113 ? 5.379 -20.469 -20.094 1 97.06 113 VAL A C 1
ATOM 917 O O . VAL A 1 113 ? 5.953 -21.281 -20.828 1 97.06 113 VAL A O 1
ATOM 920 N N . TRP A 1 114 ? 4.555 -19.547 -20.5 1 96.56 114 TRP A N 1
ATOM 921 C CA . TRP A 1 114 ? 4.32 -19.359 -21.922 1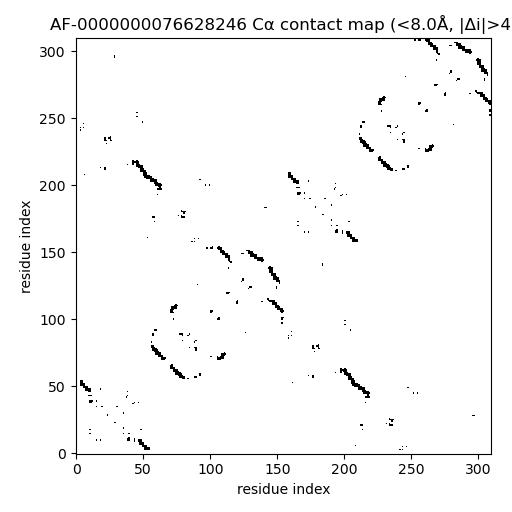 96.56 114 TRP A CA 1
ATOM 922 C C . TRP A 1 114 ? 5.609 -19 -22.641 1 96.56 114 TRP A C 1
ATOM 924 O O . TRP A 1 114 ? 6.363 -18.141 -22.188 1 96.56 114 TRP A O 1
ATOM 934 N N . THR A 1 115 ? 5.871 -19.641 -23.828 1 96.25 115 THR A N 1
ATOM 935 C CA . THR A 1 115 ? 7.156 -19.469 -24.484 1 96.25 115 THR A CA 1
ATOM 936 C C . THR A 1 115 ? 7.289 -18.062 -25.062 1 96.25 115 THR A C 1
ATOM 938 O O . THR A 1 115 ? 8.398 -17.609 -25.359 1 96.25 115 THR A O 1
ATOM 941 N N . ALA A 1 116 ? 6.156 -17.359 -25.234 1 95.12 116 ALA A N 1
ATOM 942 C CA . ALA A 1 116 ? 6.195 -15.992 -25.766 1 95.12 116 ALA A CA 1
ATOM 943 C C . ALA A 1 116 ? 6.148 -14.969 -24.641 1 95.12 116 ALA A C 1
ATOM 945 O O . ALA A 1 116 ? 5.723 -13.828 -24.844 1 95.12 116 ALA A O 1
ATOM 946 N N . SER A 1 117 ? 6.453 -15.383 -23.469 1 94.31 117 SER A N 1
ATOM 947 C CA . SER A 1 117 ? 6.555 -14.484 -22.328 1 94.31 117 SER A CA 1
ATOM 948 C C . SER A 1 117 ? 7.992 -14.383 -21.828 1 94.31 117 SER A C 1
ATOM 950 O O . SER A 1 117 ? 8.32 -14.914 -20.75 1 94.31 117 SER A O 1
ATOM 952 N N . PRO A 1 118 ? 8.766 -13.633 -22.516 1 94.38 118 PRO A N 1
ATOM 953 C CA . PRO A 1 118 ? 10.172 -13.547 -22.125 1 94.38 118 PRO A CA 1
ATOM 954 C C . PRO A 1 118 ? 10.359 -12.953 -20.734 1 94.38 118 PRO A C 1
ATOM 956 O O . PRO A 1 118 ? 11.289 -13.336 -20.016 1 94.38 118 PRO A O 1
ATOM 959 N N . ASN A 1 119 ? 9.484 -12.039 -20.391 1 94.88 119 ASN A N 1
ATOM 960 C CA . ASN A 1 119 ? 9.586 -11.438 -19.062 1 94.88 119 ASN A CA 1
ATOM 961 C C . ASN A 1 119 ? 9.383 -12.469 -17.969 1 94.88 119 ASN A C 1
ATOM 963 O O . ASN A 1 119 ? 10.125 -12.484 -16.984 1 94.88 119 ASN A O 1
ATOM 967 N N . ALA A 1 120 ? 8.391 -13.32 -18.125 1 96.12 120 ALA A N 1
ATOM 968 C CA . ALA A 1 120 ? 8.141 -14.359 -17.125 1 96.12 120 ALA A CA 1
ATOM 969 C C . ALA A 1 120 ? 9.297 -15.352 -17.062 1 96.12 120 ALA A C 1
ATOM 971 O O . ALA A 1 120 ? 9.75 -15.719 -15.984 1 96.12 120 ALA A O 1
ATOM 972 N N . TYR A 1 121 ? 9.758 -15.773 -18.234 1 96.38 121 TYR A N 1
ATOM 973 C CA . TYR A 1 121 ? 10.875 -16.703 -18.297 1 96.38 121 TYR A CA 1
ATOM 974 C C . TYR A 1 121 ? 12.094 -16.172 -17.562 1 96.38 121 TYR A C 1
ATOM 976 O O . TYR A 1 121 ? 12.688 -16.859 -16.734 1 96.38 121 TYR A O 1
ATOM 984 N N . GLN A 1 122 ? 12.422 -14.961 -17.844 1 96.69 122 GLN A N 1
ATOM 985 C CA . GLN A 1 122 ? 13.57 -14.312 -17.203 1 96.69 122 GLN A CA 1
ATOM 986 C C . GLN A 1 122 ? 13.359 -14.172 -15.703 1 96.69 122 GLN A C 1
ATOM 988 O O . GLN A 1 122 ? 14.297 -14.344 -14.922 1 96.69 122 GLN A O 1
ATOM 993 N N . PHE A 1 123 ? 12.195 -13.867 -15.328 1 97.56 123 PHE A N 1
ATOM 994 C CA . PHE A 1 123 ? 11.859 -13.695 -13.922 1 97.56 123 PHE A CA 1
ATOM 995 C C . PHE A 1 123 ? 12.164 -14.969 -13.133 1 97.56 123 PHE A C 1
ATOM 997 O O . PHE A 1 123 ? 12.914 -14.93 -12.156 1 97.56 123 PHE A O 1
ATOM 1004 N N . TYR A 1 124 ? 11.656 -16.047 -13.633 1 98.19 124 TYR A N 1
ATOM 1005 C CA . TYR A 1 124 ? 11.781 -17.297 -12.883 1 98.19 124 TYR A CA 1
ATOM 1006 C C . TYR A 1 124 ? 13.211 -17.828 -12.961 1 98.19 124 TYR A C 1
ATOM 1008 O O . TYR A 1 124 ? 13.727 -18.375 -11.984 1 98.19 124 TYR A O 1
ATOM 1016 N N . THR A 1 125 ? 13.836 -17.672 -14.094 1 97.19 125 THR A N 1
ATOM 1017 C CA . THR A 1 125 ? 15.211 -18.156 -14.234 1 97.19 125 THR A CA 1
ATOM 1018 C C . THR A 1 125 ? 16.156 -17.375 -13.328 1 97.19 125 THR A C 1
ATOM 1020 O O . THR A 1 125 ? 17.078 -17.938 -12.75 1 97.19 125 THR A O 1
ATOM 1023 N N . ARG A 1 126 ? 15.891 -16.094 -13.195 1 96.56 126 ARG A N 1
ATOM 1024 C CA . ARG A 1 126 ? 16.688 -15.266 -12.297 1 96.56 126 ARG A CA 1
ATOM 1025 C C . ARG A 1 126 ? 16.516 -15.703 -10.852 1 96.56 126 ARG A C 1
ATOM 1027 O O . ARG A 1 126 ? 17.422 -15.531 -10.031 1 96.56 126 ARG A O 1
ATOM 1034 N N . LEU A 1 127 ? 15.383 -16.297 -10.555 1 97.25 127 LEU A N 1
ATOM 1035 C CA . LEU A 1 127 ? 15.094 -16.734 -9.195 1 97.25 127 LEU A CA 1
ATOM 1036 C C . LEU A 1 127 ? 15.633 -18.141 -8.961 1 97.25 127 LEU A C 1
ATOM 1038 O O . LEU A 1 127 ? 15.438 -18.719 -7.887 1 97.25 127 LEU A O 1
ATOM 1042 N N . GLY A 1 128 ? 16.25 -18.688 -9.992 1 96.94 128 GLY A N 1
ATOM 1043 C CA . GLY A 1 128 ? 16.922 -19.969 -9.805 1 96.94 128 GLY A CA 1
ATOM 1044 C C . GLY A 1 128 ? 16.125 -21.141 -10.336 1 96.94 128 GLY A C 1
ATOM 1045 O O . GLY A 1 128 ? 16.453 -22.297 -10.062 1 96.94 128 GLY A O 1
ATOM 1046 N N . PHE A 1 129 ? 15.047 -20.891 -11.039 1 98.19 129 PHE A N 1
ATOM 1047 C CA . PHE A 1 129 ? 14.344 -21.984 -11.695 1 98.19 129 PHE A CA 1
ATOM 1048 C C . PHE A 1 129 ? 15.133 -22.5 -12.898 1 98.19 129 PHE A C 1
ATOM 1050 O O . PHE A 1 129 ? 15.695 -21.703 -13.656 1 98.19 129 PHE A O 1
ATOM 1057 N N . ASP A 1 130 ? 15.086 -23.75 -13.078 1 97 130 ASP A N 1
ATOM 1058 C CA . ASP A 1 130 ? 15.75 -24.375 -14.211 1 97 130 ASP A CA 1
ATOM 1059 C C . ASP A 1 130 ? 14.742 -24.781 -15.289 1 97 130 ASP A C 1
ATOM 1061 O O . ASP A 1 130 ? 13.664 -25.281 -14.977 1 97 130 ASP A O 1
ATOM 1065 N N . LYS A 1 131 ? 15.211 -24.547 -16.469 1 92.75 131 LYS A N 1
ATOM 1066 C CA . LYS A 1 131 ? 14.383 -25.047 -17.562 1 92.75 131 LYS A CA 1
ATOM 1067 C C . LYS A 1 131 ? 14.484 -26.562 -17.688 1 92.75 131 LYS A C 1
ATOM 1069 O O . LYS A 1 131 ? 15.586 -27.109 -17.766 1 92.75 131 LYS A O 1
ATOM 1074 N N . ALA A 1 132 ? 13.305 -27.062 -17.703 1 84.12 132 ALA A N 1
ATOM 1075 C CA . ALA A 1 132 ? 13.328 -28.516 -17.859 1 84.12 132 ALA A CA 1
ATOM 1076 C C . ALA A 1 132 ? 12.938 -28.922 -19.266 1 84.12 132 ALA A C 1
ATOM 1078 O O . ALA A 1 132 ? 13.586 -29.781 -19.875 1 84.12 132 ALA A O 1
ATOM 1079 N N . GLU A 1 133 ? 11.898 -28.578 -19.719 1 91.88 133 GLU A N 1
ATOM 1080 C CA . GLU A 1 133 ? 11.398 -29.047 -21.016 1 91.88 133 GLU A CA 1
ATOM 1081 C C . GLU A 1 133 ? 10.453 -28.016 -21.625 1 91.88 133 GLU A C 1
ATOM 1083 O O . GLU A 1 133 ? 9.914 -27.156 -20.938 1 91.88 133 GLU A O 1
ATOM 1088 N N . GLU A 1 134 ? 10.438 -28.031 -22.969 1 95.31 134 GLU A N 1
ATOM 1089 C CA . GLU A 1 134 ? 9.391 -27.312 -23.688 1 95.31 134 GLU A CA 1
ATOM 1090 C C . GLU A 1 134 ? 8.234 -28.234 -24.047 1 95.31 134 GLU A C 1
ATOM 1092 O O . GLU A 1 134 ? 8.438 -29.328 -24.578 1 95.31 134 GLU A O 1
ATOM 1097 N N . ILE A 1 135 ? 7.059 -27.844 -23.688 1 95.44 135 ILE A N 1
ATOM 1098 C CA . ILE A 1 135 ? 5.855 -28.609 -23.969 1 95.44 135 ILE A CA 1
ATOM 1099 C C . ILE A 1 135 ? 5.066 -27.953 -25.094 1 95.44 135 ILE A C 1
ATOM 1101 O O . ILE A 1 135 ? 4.582 -26.828 -24.953 1 95.44 135 ILE A O 1
ATOM 1105 N N . PRO A 1 136 ? 4.938 -28.781 -26.203 1 93.38 136 PRO A N 1
ATOM 1106 C CA . PRO A 1 136 ? 4.137 -28.234 -27.297 1 93.38 136 PRO A CA 1
ATOM 1107 C C . PRO A 1 136 ? 2.641 -28.25 -27 1 93.38 136 PRO A C 1
ATOM 1109 O O . PRO A 1 136 ? 2.172 -29.062 -26.203 1 93.38 136 PRO A O 1
ATOM 1112 N N . ASP A 1 137 ? 1.832 -27.422 -27.453 1 93.69 137 ASP A N 1
ATOM 1113 C CA . ASP A 1 137 ? 0.373 -27.406 -27.453 1 93.69 137 ASP A CA 1
ATOM 1114 C C . ASP A 1 137 ? -0.166 -27.344 -26.016 1 93.69 137 ASP A C 1
ATOM 1116 O O . ASP A 1 137 ? -1.11 -28.047 -25.672 1 93.69 137 ASP A O 1
ATOM 1120 N N . TYR A 1 138 ? 0.559 -26.688 -25.156 1 94.12 138 TYR A N 1
ATOM 1121 C CA . TYR A 1 138 ? 0.146 -26.547 -23.766 1 94.12 138 TYR A CA 1
ATOM 1122 C C . TYR A 1 138 ? -1.024 -25.578 -23.641 1 94.12 138 TYR A C 1
ATOM 1124 O O . TYR A 1 138 ? -2.064 -25.922 -23.078 1 94.12 138 TYR A O 1
ATOM 1132 N N . TYR A 1 139 ? -0.816 -24.422 -24.109 1 92.69 139 TYR A N 1
ATOM 1133 C CA . TYR A 1 139 ? -1.853 -23.391 -24.062 1 92.69 139 TYR A CA 1
ATOM 1134 C C . TYR A 1 139 ? -2.797 -23.516 -25.25 1 92.69 139 TYR A C 1
ATOM 1136 O O . TYR A 1 139 ? -2.369 -23.406 -26.406 1 92.69 139 TYR A O 1
ATOM 1144 N N . GLN A 1 140 ? -3.99 -23.656 -24.984 1 90.81 140 GLN A N 1
ATOM 1145 C CA . GLN A 1 140 ? -4.957 -23.844 -26.062 1 90.81 140 GLN A CA 1
ATOM 1146 C C . GLN A 1 140 ? -5.406 -22.5 -26.641 1 90.81 140 GLN A C 1
ATOM 1148 O O . GLN A 1 140 ? -5.75 -22.406 -27.828 1 90.81 140 GLN A O 1
ATOM 1153 N N . GLU A 1 141 ? -5.34 -21.531 -25.875 1 90.81 141 GLU A N 1
ATOM 1154 C CA . GLU A 1 141 ? -5.918 -20.266 -26.297 1 90.81 141 GLU A CA 1
ATOM 1155 C C . GLU A 1 141 ? -4.828 -19.234 -26.609 1 90.81 141 GLU A C 1
ATOM 1157 O O . GLU A 1 141 ? -5.125 -18.062 -26.859 1 90.81 141 GLU A O 1
ATOM 1162 N N . LEU A 1 142 ? -3.631 -19.656 -26.469 1 92.12 142 LEU A N 1
ATOM 1163 C CA . LEU A 1 142 ? -2.52 -18.75 -26.719 1 92.12 142 LEU A CA 1
ATOM 1164 C C . LEU A 1 142 ? -1.745 -19.172 -27.969 1 92.12 142 LEU A C 1
ATOM 1166 O O . LEU A 1 142 ? -1.761 -20.359 -28.328 1 92.12 142 LEU A O 1
ATOM 1170 N N . THR A 1 143 ? -1.151 -18.094 -28.625 1 94.69 143 THR A N 1
ATOM 1171 C CA . THR A 1 143 ? -0.254 -18.359 -29.75 1 94.69 143 THR A CA 1
ATOM 1172 C C . THR A 1 143 ? 1.094 -17.672 -29.531 1 94.69 143 THR A C 1
ATOM 1174 O O . THR A 1 143 ? 1.152 -16.469 -29.297 1 94.69 143 THR A O 1
ATOM 1177 N N . PRO A 1 144 ? 2.238 -18.531 -29.625 1 96.06 144 PRO A N 1
ATOM 1178 C CA . PRO A 1 144 ? 2.279 -19.969 -29.812 1 96.06 144 PRO A CA 1
ATOM 1179 C C . PRO A 1 144 ? 1.665 -20.734 -28.641 1 96.06 144 PRO A C 1
ATOM 1181 O O . PRO A 1 144 ? 1.332 -20.141 -27.609 1 96.06 144 PRO A O 1
ATOM 1184 N N . GLN A 1 145 ? 1.501 -22 -28.797 1 96.88 145 GLN A N 1
ATOM 1185 C CA . GLN A 1 145 ? 0.799 -22.797 -27.797 1 96.88 145 GLN A CA 1
ATOM 1186 C C . GLN A 1 145 ? 1.78 -23.469 -26.828 1 96.88 145 GLN A C 1
ATOM 1188 O O . GLN A 1 145 ? 1.37 -24.141 -25.891 1 96.88 145 GLN A O 1
ATOM 1193 N N . SER A 1 146 ? 3.004 -23.219 -27.016 1 96.62 146 SER A N 1
ATOM 1194 C CA . SER A 1 146 ? 4.031 -23.953 -26.266 1 96.62 146 SER A CA 1
ATOM 1195 C C . SER A 1 146 ? 4.336 -23.281 -24.938 1 96.62 146 SER A C 1
ATOM 1197 O O . SER A 1 146 ? 4.152 -22.062 -24.797 1 96.62 146 SER A O 1
ATOM 1199 N N . ALA A 1 147 ? 4.781 -24.094 -23.969 1 97.69 147 ALA A N 1
ATOM 1200 C CA . ALA A 1 147 ? 5.207 -23.641 -22.656 1 97.69 147 ALA A CA 1
ATOM 1201 C C . ALA A 1 147 ? 6.559 -24.25 -22.281 1 97.69 147 ALA A C 1
ATOM 1203 O O . ALA A 1 147 ? 6.91 -25.344 -22.734 1 97.69 147 ALA A O 1
ATOM 1204 N N . TYR A 1 148 ? 7.305 -23.5 -21.531 1 97.62 148 TYR A N 1
ATOM 1205 C CA . TYR A 1 148 ? 8.453 -24.047 -20.812 1 97.62 148 TYR A CA 1
ATOM 1206 C C . TYR A 1 148 ? 8.039 -24.594 -19.453 1 97.62 148 TYR A C 1
ATOM 1208 O O . TYR A 1 148 ? 7.254 -23.969 -18.734 1 97.62 148 TYR A O 1
ATOM 1216 N N . ILE A 1 149 ? 8.531 -25.75 -19.141 1 97.56 149 ILE A N 1
ATOM 1217 C CA . ILE A 1 149 ? 8.453 -26.203 -17.75 1 97.56 149 ILE A CA 1
ATOM 1218 C C . ILE A 1 149 ? 9.672 -25.719 -16.969 1 97.56 149 ILE A C 1
ATOM 1220 O O . ILE A 1 149 ? 10.812 -25.984 -17.375 1 97.56 149 ILE A O 1
ATOM 1224 N N . LEU A 1 150 ? 9.445 -24.953 -15.938 1 98.06 150 LEU A N 1
ATOM 1225 C CA . LEU A 1 150 ? 10.508 -24.469 -15.062 1 98.06 150 LEU A CA 1
ATOM 1226 C C . LEU A 1 150 ? 10.398 -25.094 -13.68 1 98.06 150 LEU A C 1
ATOM 1228 O O . LEU A 1 150 ? 9.297 -25.219 -13.133 1 98.06 150 LEU A O 1
ATOM 1232 N N . THR A 1 151 ? 11.516 -25.547 -13.164 1 97.19 151 THR A N 1
ATOM 1233 C CA . THR A 1 151 ? 1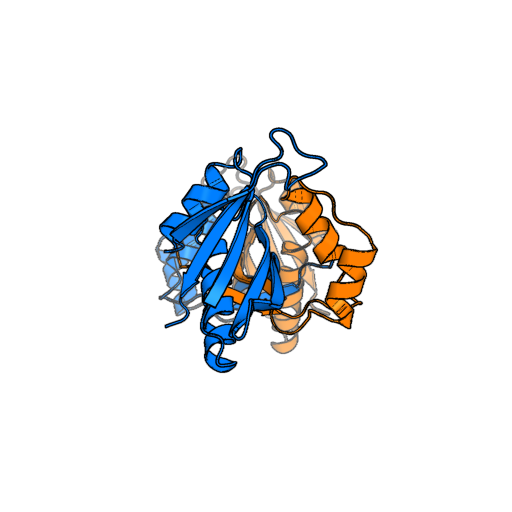1.531 -26.25 -11.883 1 97.19 151 THR A CA 1
ATOM 1234 C C . THR A 1 151 ? 12.594 -25.672 -10.953 1 97.19 151 THR A C 1
ATOM 1236 O O . THR A 1 151 ? 13.648 -25.219 -11.414 1 97.19 151 THR A O 1
ATOM 1239 N N . LYS A 1 152 ? 12.305 -25.672 -9.664 1 97.44 152 LYS A N 1
ATOM 1240 C CA . LYS A 1 152 ? 13.227 -25.203 -8.633 1 97.44 152 LYS A CA 1
ATOM 1241 C C . LYS A 1 152 ? 13.203 -26.125 -7.418 1 97.44 152 LYS A C 1
ATOM 1243 O O . LYS A 1 152 ? 12.125 -26.5 -6.941 1 97.44 152 LYS A O 1
ATOM 1248 N N . ALA A 1 153 ? 14.344 -26.516 -6.941 1 96.19 153 ALA A N 1
ATOM 1249 C CA . ALA A 1 153 ? 14.461 -27.312 -5.723 1 96.19 153 ALA A CA 1
ATOM 1250 C C . ALA A 1 153 ? 14.234 -26.453 -4.48 1 96.19 153 ALA A C 1
ATOM 1252 O O . ALA A 1 153 ? 14.672 -25.297 -4.426 1 96.19 153 ALA A O 1
ATOM 1253 N N . VAL A 1 154 ? 13.484 -27.062 -3.531 1 95 154 VAL A N 1
ATOM 1254 C CA . VAL A 1 154 ? 13.266 -26.406 -2.25 1 95 154 VAL A CA 1
ATOM 1255 C C . VAL A 1 154 ? 14.398 -26.75 -1.288 1 95 154 VAL A C 1
ATOM 1257 O O . VAL A 1 154 ? 14.664 -27.922 -1.035 1 95 154 VAL A O 1
ATOM 1260 N N . ASN A 1 155 ? 15.344 -25.906 -0.967 1 82 155 ASN A N 1
ATOM 1261 C CA . ASN A 1 155 ? 16.469 -26.172 -0.076 1 82 155 ASN A CA 1
ATOM 1262 C C . ASN A 1 155 ? 16.203 -25.672 1.336 1 82 155 ASN A C 1
ATOM 1264 O O . ASN A 1 155 ? 15.43 -24.719 1.522 1 82 155 ASN A O 1
ATOM 1268 N N . MET B 1 1 ? 15.242 3.91 -1.269 1 38.94 1 MET B N 1
ATOM 1269 C CA . MET B 1 1 ? 13.828 3.717 -0.994 1 38.94 1 MET B CA 1
ATOM 1270 C C . MET B 1 1 ? 13.609 2.557 -0.028 1 38.94 1 MET B C 1
ATOM 1272 O O . MET B 1 1 ? 14.297 1.536 -0.115 1 38.94 1 MET B O 1
ATOM 1276 N N . GLU B 1 2 ? 13.062 2.783 1.047 1 50.44 2 GLU B N 1
ATOM 1277 C CA . GLU B 1 2 ? 12.93 1.719 2.039 1 50.44 2 GLU B CA 1
ATOM 1278 C C . GLU B 1 2 ? 12.352 0.452 1.414 1 50.44 2 GLU B C 1
ATOM 1280 O O . GLU B 1 2 ? 11.547 0.523 0.483 1 50.44 2 GLU B O 1
ATOM 1285 N N . PRO B 1 3 ? 12.867 -0.589 1.639 1 56.91 3 PRO B N 1
ATOM 1286 C CA . PRO B 1 3 ? 12.406 -1.856 1.068 1 56.91 3 PRO B CA 1
ATOM 1287 C C . PRO B 1 3 ? 10.922 -2.105 1.313 1 56.91 3 PRO B C 1
ATOM 1289 O O . PRO B 1 3 ? 10.391 -1.737 2.367 1 56.91 3 PRO B O 1
ATOM 1292 N N . LEU B 1 4 ? 10.102 -2.357 0.212 1 68.94 4 LEU B N 1
ATOM 1293 C CA . LEU B 1 4 ? 8.688 -2.699 0.339 1 68.94 4 LEU B CA 1
ATOM 1294 C C . LEU B 1 4 ? 8.492 -3.861 1.307 1 68.94 4 LEU B C 1
ATOM 1296 O O . LEU B 1 4 ? 9.25 -4.832 1.277 1 68.94 4 LEU B O 1
ATOM 1300 N N . THR B 1 5 ? 7.777 -3.605 2.395 1 76 5 THR B N 1
ATOM 1301 C CA . THR B 1 5 ? 7.418 -4.703 3.283 1 76 5 THR B CA 1
ATOM 1302 C C . THR B 1 5 ? 6.055 -5.281 2.908 1 76 5 THR B C 1
ATOM 1304 O O . THR B 1 5 ? 5.086 -4.535 2.74 1 76 5 THR B O 1
ATOM 1307 N N . LEU B 1 6 ? 6.117 -6.582 2.646 1 84.44 6 LEU B N 1
ATOM 1308 C CA . LEU B 1 6 ? 4.867 -7.23 2.271 1 84.44 6 LEU B CA 1
ATOM 1309 C C . LEU B 1 6 ? 4.289 -8.016 3.443 1 84.44 6 LEU B C 1
ATOM 1311 O O . LEU B 1 6 ? 5.035 -8.555 4.266 1 84.44 6 LEU B O 1
ATOM 1315 N N . THR B 1 7 ? 3.074 -7.969 3.572 1 85.81 7 THR B N 1
ATOM 1316 C CA . THR B 1 7 ? 2.33 -8.961 4.344 1 85.81 7 THR B CA 1
ATOM 1317 C C . THR B 1 7 ? 1.502 -9.852 3.426 1 85.81 7 THR B C 1
ATOM 1319 O O . THR B 1 7 ? 1.354 -9.562 2.238 1 85.81 7 THR B O 1
ATOM 1322 N N . TYR B 1 8 ? 1.048 -11.023 3.963 1 91.44 8 TYR B N 1
ATOM 1323 C CA . TYR B 1 8 ? 0.34 -12.008 3.146 1 91.44 8 TYR B CA 1
ATOM 1324 C C . TYR B 1 8 ? -0.971 -12.414 3.805 1 91.44 8 TYR B C 1
ATOM 1326 O O . TYR B 1 8 ? -1.082 -12.422 5.031 1 91.44 8 TYR B O 1
ATOM 1334 N N . GLY B 1 9 ? -1.97 -12.648 2.955 1 90.81 9 GLY B N 1
ATOM 1335 C CA . GLY B 1 9 ? -3.26 -13.07 3.482 1 90.81 9 GLY B CA 1
ATOM 1336 C C . GLY B 1 9 ? -3.941 -14.117 2.631 1 90.81 9 GLY B C 1
ATOM 1337 O O . GLY B 1 9 ? -3.568 -14.328 1.473 1 90.81 9 GLY B O 1
ATOM 1338 N N . PRO B 1 10 ? -4.945 -14.773 3.203 1 92.88 10 PRO B N 1
ATOM 1339 C CA . PRO B 1 10 ? -5.598 -15.883 2.506 1 92.88 10 PRO B CA 1
ATOM 1340 C C . PRO B 1 10 ? -6.566 -15.414 1.423 1 92.88 10 PRO B C 1
ATOM 1342 O O . PRO B 1 10 ? -7.035 -14.273 1.464 1 92.88 10 PRO B O 1
ATOM 1345 N N . ILE B 1 11 ? -6.73 -16.297 0.388 1 94.38 11 ILE B N 1
ATOM 1346 C CA . ILE B 1 11 ? -7.805 -16.141 -0.583 1 94.38 11 ILE B CA 1
ATOM 1347 C C . ILE B 1 11 ? -9 -16.984 -0.169 1 94.38 11 ILE B C 1
ATOM 1349 O O . ILE B 1 11 ? -8.883 -18.203 -0.017 1 94.38 11 ILE B O 1
ATOM 1353 N N . SER B 1 12 ? -10.062 -16.328 0.132 1 91.88 12 SER B N 1
ATOM 1354 C CA . SER B 1 12 ? -11.297 -16.969 0.588 1 91.88 12 SER B CA 1
ATOM 1355 C C . SER B 1 12 ? -12.461 -16.625 -0.332 1 91.88 12 SER B C 1
ATOM 1357 O O . SER B 1 12 ? -12.297 -15.891 -1.306 1 91.88 12 SER B O 1
ATOM 1359 N N . GLU B 1 13 ? -13.609 -17.172 0.016 1 92 13 GLU B N 1
ATOM 1360 C CA . GLU B 1 13 ? -14.805 -16.859 -0.759 1 92 13 GLU B CA 1
ATOM 1361 C C . GLU B 1 13 ? -15.125 -15.367 -0.699 1 92 13 GLU B C 1
ATOM 1363 O O . GLU B 1 13 ? -15.633 -14.797 -1.666 1 92 13 GLU B O 1
ATOM 1368 N N . LYS B 1 14 ? -14.797 -14.75 0.341 1 88.31 14 LYS B N 1
ATOM 1369 C CA . LYS B 1 14 ? -15.141 -13.352 0.587 1 88.31 14 LYS B CA 1
ATOM 1370 C C . LYS B 1 14 ? -14.32 -12.422 -0.296 1 88.31 14 LYS B C 1
ATOM 1372 O O . LYS B 1 14 ? -14.773 -11.336 -0.654 1 88.31 14 LYS B O 1
ATOM 1377 N N . ASN B 1 15 ? -13.102 -12.852 -0.657 1 89.5 15 ASN B N 1
ATOM 1378 C CA . ASN B 1 15 ? -12.227 -11.969 -1.426 1 89.5 15 ASN B CA 1
ATOM 1379 C C . ASN B 1 15 ? -11.828 -12.594 -2.756 1 89.5 15 ASN B C 1
ATOM 1381 O O . ASN B 1 15 ? -10.844 -12.18 -3.377 1 89.5 15 ASN B O 1
ATOM 1385 N N . LEU B 1 16 ? -12.594 -13.602 -3.158 1 94.69 16 LEU B N 1
ATOM 1386 C CA . LEU B 1 16 ? -12.258 -14.32 -4.379 1 94.69 16 LEU B CA 1
ATOM 1387 C C . LEU B 1 16 ? -12.375 -13.414 -5.598 1 94.69 16 LEU B C 1
ATOM 1389 O O . LEU B 1 16 ? -11.594 -13.539 -6.547 1 94.69 16 LEU B O 1
ATOM 1393 N N . LYS B 1 17 ? -13.352 -12.523 -5.605 1 92.94 17 LYS B N 1
ATOM 1394 C CA . LYS B 1 17 ? -13.516 -11.602 -6.723 1 92.94 17 LYS B CA 1
ATOM 1395 C C . LYS B 1 17 ? -12.266 -10.75 -6.934 1 92.94 17 LYS B C 1
ATOM 1397 O O . LYS B 1 17 ? -11.891 -10.461 -8.07 1 92.94 17 LYS B O 1
ATOM 1402 N N . GLN B 1 18 ? -11.656 -10.328 -5.879 1 91.5 18 GLN B N 1
ATOM 1403 C CA . GLN B 1 18 ? -10.414 -9.57 -5.965 1 91.5 18 GLN B CA 1
ATOM 1404 C C . GLN B 1 18 ? -9.312 -10.391 -6.641 1 91.5 18 GLN B C 1
ATOM 1406 O O . GLN B 1 18 ? -8.562 -9.867 -7.465 1 91.5 18 GLN B O 1
ATOM 1411 N N . PHE B 1 19 ? -9.242 -11.648 -6.262 1 96.56 19 PHE B N 1
ATOM 1412 C CA . PHE B 1 19 ? -8.281 -12.555 -6.883 1 96.56 19 PHE B CA 1
ATOM 1413 C C . PHE B 1 19 ? -8.516 -12.648 -8.383 1 96.56 19 PHE B C 1
ATOM 1415 O O . PHE B 1 19 ? -7.574 -12.57 -9.172 1 96.56 19 PHE B O 1
ATOM 1422 N N . LYS B 1 20 ? -9.711 -12.742 -8.75 1 95.94 20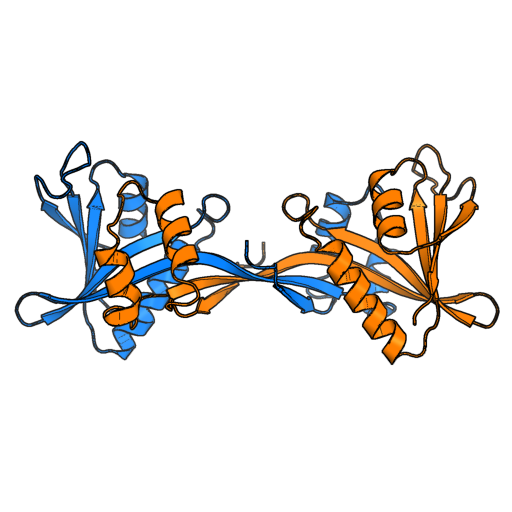 LYS B N 1
ATOM 1423 C CA . LYS B 1 20 ? -10.07 -12.82 -10.164 1 95.94 20 LYS B CA 1
ATOM 1424 C C . LYS B 1 20 ? -9.656 -11.555 -10.906 1 95.94 20 LYS B C 1
ATOM 1426 O O . LYS B 1 20 ? -9.086 -11.625 -12 1 95.94 20 LYS B O 1
ATOM 1431 N N . LYS B 1 21 ? -9.914 -10.453 -10.375 1 93.56 21 LYS B N 1
ATOM 1432 C CA . LYS B 1 21 ? -9.602 -9.18 -11 1 93.56 21 LYS B CA 1
ATOM 1433 C C . LYS B 1 21 ? -8.094 -9.016 -11.195 1 93.56 21 LYS B C 1
ATOM 1435 O O . LYS B 1 21 ? -7.645 -8.516 -12.227 1 93.56 21 LYS B O 1
ATOM 1440 N N . ILE B 1 22 ? -7.309 -9.398 -10.227 1 95 22 ILE B N 1
ATOM 1441 C CA . ILE B 1 22 ? -5.855 -9.297 -10.32 1 95 22 ILE B CA 1
ATOM 1442 C C . ILE B 1 22 ? -5.344 -10.195 -11.445 1 95 22 ILE B C 1
ATOM 1444 O O . ILE B 1 22 ? -4.512 -9.773 -12.25 1 95 22 ILE B O 1
ATOM 1448 N N . ASN B 1 23 ? -5.848 -11.398 -11.477 1 96.5 23 ASN B N 1
ATOM 1449 C CA . ASN B 1 23 ? -5.441 -12.312 -12.539 1 96.5 23 ASN B CA 1
ATOM 1450 C C . ASN B 1 23 ? -5.801 -11.766 -13.914 1 96.5 23 ASN B C 1
ATOM 1452 O O . ASN B 1 23 ? -4.977 -11.789 -14.836 1 96.5 23 ASN B O 1
ATOM 1456 N N . GLU B 1 24 ? -6.98 -11.219 -14.023 1 95.06 24 GLU B N 1
ATOM 1457 C CA . GLU B 1 24 ? -7.457 -10.672 -15.297 1 95.06 24 GLU B CA 1
ATOM 1458 C C . GLU B 1 24 ? -6.617 -9.477 -15.734 1 95.06 24 GLU B C 1
ATOM 1460 O O . GLU B 1 24 ? -6.398 -9.266 -16.922 1 95.06 24 GLU B O 1
ATOM 1465 N N . ALA B 1 25 ? -6.152 -8.734 -14.836 1 93.75 25 ALA B N 1
ATOM 1466 C CA . ALA B 1 25 ? -5.391 -7.523 -15.117 1 93.75 25 ALA B CA 1
ATOM 1467 C C . ALA B 1 25 ? -3.947 -7.855 -15.492 1 93.75 25 ALA B C 1
ATOM 1469 O O . ALA B 1 25 ? -3.238 -7.023 -16.062 1 93.75 25 ALA B O 1
ATOM 1470 N N . THR B 1 26 ? -3.479 -9.055 -15.164 1 95.38 26 THR B N 1
ATOM 1471 C CA . THR B 1 26 ? -2.037 -9.258 -15.203 1 95.38 26 THR B CA 1
ATOM 1472 C C . THR B 1 26 ? -1.687 -10.438 -16.109 1 95.38 26 THR B C 1
ATOM 1474 O O . THR B 1 26 ? -0.561 -10.531 -16.609 1 95.38 26 THR B O 1
ATOM 1477 N N . LEU B 1 27 ? -2.627 -11.383 -16.312 1 94.38 27 LEU B N 1
ATOM 1478 C CA . LEU B 1 27 ? -2.285 -12.625 -17 1 94.38 27 LEU B CA 1
ATOM 1479 C C . LEU B 1 27 ? -2.918 -12.672 -18.375 1 94.38 27 LEU B C 1
ATOM 1481 O O . LEU B 1 27 ? -3.998 -12.117 -18.594 1 94.38 27 LEU B O 1
ATOM 1485 N N . ALA B 1 28 ? -2.305 -13.422 -19.25 1 89.75 28 ALA B N 1
ATOM 1486 C CA . ALA B 1 28 ? -2.773 -13.555 -20.625 1 89.75 28 ALA B CA 1
ATOM 1487 C C . ALA B 1 28 ? -3.877 -14.602 -20.734 1 89.75 28 ALA B C 1
ATOM 1489 O O . ALA B 1 28 ? -4.664 -14.594 -21.688 1 89.75 28 ALA B O 1
ATOM 1490 N N . VAL B 1 29 ? -3.908 -15.461 -19.781 1 91.94 29 VAL B N 1
ATOM 1491 C CA . VAL B 1 29 ? -4.84 -16.578 -19.781 1 91.94 29 VAL B CA 1
ATOM 1492 C C . VAL B 1 29 ? -6.086 -16.219 -18.969 1 91.94 29 VAL B C 1
ATOM 1494 O O . VAL B 1 29 ? -5.98 -15.656 -17.875 1 91.94 29 VAL B O 1
ATOM 1497 N N . ASP B 1 30 ? -7.219 -16.562 -19.531 1 92.19 30 ASP B N 1
ATOM 1498 C CA . ASP B 1 30 ? -8.477 -16.453 -18.797 1 92.19 30 ASP B CA 1
ATOM 1499 C C . ASP B 1 30 ? -8.805 -17.766 -18.094 1 92.19 30 ASP B C 1
ATOM 1501 O O . ASP B 1 30 ? -8.977 -18.812 -18.734 1 92.19 30 ASP B O 1
ATOM 1505 N N . TYR B 1 31 ? -9.031 -17.656 -16.859 1 95.38 31 TYR B N 1
ATOM 1506 C CA . TYR B 1 31 ? -9.305 -18.859 -16.094 1 95.38 31 TYR B CA 1
ATOM 1507 C C . TYR B 1 31 ? -10.797 -19.047 -15.867 1 95.38 31 TYR B C 1
ATOM 1509 O O . TYR B 1 31 ? -11.539 -18.062 -15.742 1 95.38 31 TYR B O 1
ATOM 1517 N N . SER B 1 32 ? -11.211 -20.219 -15.75 1 94.94 32 SER B N 1
ATOM 1518 C CA . SER B 1 32 ? -12.617 -20.594 -15.625 1 94.94 32 SER B CA 1
ATOM 1519 C C . SER B 1 32 ? -13.125 -20.359 -14.203 1 94.94 32 SER B C 1
ATOM 1521 O O . SER B 1 32 ? -12.336 -20.234 -13.273 1 94.94 32 SER B O 1
ATOM 1523 N N . GLU B 1 33 ? -14.445 -20.375 -14.164 1 96.19 33 GLU B N 1
ATOM 1524 C CA . GLU B 1 33 ? -15.055 -20.312 -12.836 1 96.19 33 GLU B CA 1
ATOM 1525 C C . GLU B 1 33 ? -14.711 -21.531 -12 1 96.19 33 GLU B C 1
ATOM 1527 O O . GLU B 1 33 ? -14.602 -21.453 -10.773 1 96.19 33 GLU B O 1
ATOM 1532 N N . LYS B 1 34 ? -14.539 -22.656 -12.688 1 96.81 34 LYS B N 1
ATOM 1533 C CA . LYS B 1 34 ? -14.141 -23.859 -11.977 1 96.81 34 LYS B CA 1
ATOM 1534 C C . LYS B 1 34 ? -12.773 -23.688 -11.32 1 96.81 34 LYS B C 1
ATOM 1536 O O . LYS B 1 34 ? -12.562 -24.141 -10.188 1 96.81 34 LYS B O 1
ATOM 1541 N N . PHE B 1 35 ? -11.922 -23.078 -12 1 97.31 35 PHE B N 1
ATOM 1542 C CA . PHE B 1 35 ? -10.609 -22.781 -11.445 1 97.31 35 PHE B CA 1
ATOM 1543 C C . PHE B 1 35 ? -10.734 -21.938 -10.188 1 97.31 35 PHE B C 1
ATOM 1545 O O . PHE B 1 35 ? -10.172 -22.281 -9.141 1 97.31 35 PHE B O 1
ATOM 1552 N N . TYR B 1 36 ? -11.469 -20.844 -10.234 1 97.81 36 TYR B N 1
ATOM 1553 C CA . TYR B 1 36 ? -11.586 -19.922 -9.117 1 97.81 36 TYR B CA 1
ATOM 1554 C C . TYR B 1 36 ? -12.305 -20.578 -7.941 1 97.81 36 TYR B C 1
ATOM 1556 O O . TYR B 1 36 ? -11.969 -20.328 -6.781 1 97.81 36 TYR B O 1
ATOM 1564 N N . ALA B 1 37 ? -13.25 -21.453 -8.273 1 96.62 37 ALA B N 1
ATOM 1565 C CA . ALA B 1 37 ? -13.938 -22.203 -7.211 1 96.62 37 ALA B CA 1
ATOM 1566 C C . ALA B 1 37 ? -12.977 -23.141 -6.496 1 96.62 37 ALA B C 1
ATOM 1568 O O . ALA B 1 37 ? -13.047 -23.312 -5.277 1 96.62 37 ALA B O 1
ATOM 1569 N N . ALA B 1 38 ? -12.086 -23.75 -7.203 1 97.81 38 ALA B N 1
ATOM 1570 C CA . ALA B 1 38 ? -11.141 -24.703 -6.637 1 97.81 38 ALA B CA 1
ATOM 1571 C C . ALA B 1 38 ? -10.141 -24.016 -5.715 1 97.81 38 ALA B C 1
ATOM 1573 O O . ALA B 1 38 ? -9.648 -24.609 -4.758 1 97.81 38 ALA B O 1
ATOM 1574 N N . ILE B 1 39 ? -9.891 -22.734 -5.969 1 97.81 39 ILE B N 1
ATOM 1575 C CA . ILE B 1 39 ? -8.953 -21.969 -5.148 1 97.81 39 ILE B CA 1
ATOM 1576 C C . ILE B 1 39 ? -9.43 -21.969 -3.697 1 97.81 39 ILE B C 1
ATOM 1578 O O . ILE B 1 39 ? -8.641 -22.203 -2.779 1 97.81 39 ILE B O 1
ATOM 1582 N N . THR B 1 40 ? -10.703 -21.734 -3.455 1 96.06 40 THR B N 1
ATOM 1583 C CA . THR B 1 40 ? -11.227 -21.562 -2.104 1 96.06 40 THR B CA 1
ATOM 1584 C C . THR B 1 40 ? -11.633 -22.906 -1.502 1 96.06 40 THR B C 1
ATOM 1586 O O . THR B 1 40 ? -11.781 -23.016 -0.284 1 96.06 40 THR B O 1
ATOM 1589 N N . SER B 1 41 ? -11.695 -23.922 -2.375 1 96.06 41 SER B N 1
ATOM 1590 C CA . SER B 1 41 ? -12.188 -25.203 -1.863 1 96.06 41 SER B CA 1
ATOM 1591 C C . SER B 1 41 ? -11.055 -26.219 -1.731 1 96.06 41 SER B C 1
ATOM 1593 O O . SER B 1 41 ? -11.117 -27.109 -0.89 1 96.06 41 SER B O 1
ATOM 1595 N N . GLN B 1 42 ? -10.062 -26.078 -2.539 1 96.62 42 GLN B N 1
ATOM 1596 C CA . GLN B 1 42 ? -9.094 -27.172 -2.625 1 96.62 42 GLN B CA 1
ATOM 1597 C C . GLN B 1 42 ? -7.668 -26.641 -2.492 1 96.62 42 GLN B C 1
ATOM 1599 O O . GLN B 1 42 ? -6.801 -27.328 -1.946 1 96.62 42 GLN B O 1
ATOM 1604 N N . TRP B 1 43 ? -7.379 -25.453 -2.973 1 96.75 43 TRP B N 1
ATOM 1605 C CA . TRP B 1 43 ? -5.992 -25.062 -3.18 1 96.75 43 TRP B CA 1
ATOM 1606 C C . TRP B 1 43 ? -5.633 -23.859 -2.316 1 96.75 43 TRP B C 1
ATOM 1608 O O . TRP B 1 43 ? -4.91 -22.969 -2.762 1 96.75 43 TRP B O 1
ATOM 1618 N N . GLN B 1 44 ? -6.02 -23.828 -1.083 1 95.44 44 GLN B N 1
ATOM 1619 C CA . GLN B 1 44 ? -5.824 -22.672 -0.212 1 95.44 44 GLN B CA 1
ATOM 1620 C C . GLN B 1 44 ? -4.438 -22.688 0.421 1 95.44 44 GLN B C 1
ATOM 1622 O O . GLN B 1 44 ? -3.879 -21.641 0.734 1 95.44 44 GLN B O 1
ATOM 1627 N N . GLU B 1 45 ? -3.873 -23.828 0.562 1 95.88 45 GLU B N 1
ATOM 1628 C CA . GLU B 1 45 ? -2.691 -24.031 1.397 1 95.88 45 GLU B CA 1
ATOM 1629 C C . GLU B 1 45 ? -1.53 -23.156 0.918 1 95.88 45 GLU B C 1
ATOM 1631 O O . GLU B 1 45 ? -0.831 -22.547 1.728 1 95.88 45 GLU B O 1
ATOM 1636 N N . PHE B 1 46 ? -1.291 -23.031 -0.364 1 97.81 46 PHE B N 1
ATOM 1637 C CA . PHE B 1 46 ? -0.127 -22.359 -0.918 1 97.81 46 PHE B CA 1
ATOM 1638 C C . PHE B 1 46 ? -0.549 -21.141 -1.727 1 97.81 46 PHE B C 1
ATOM 1640 O O . PHE B 1 46 ? 0.22 -20.625 -2.547 1 97.81 46 PHE B O 1
ATOM 1647 N N . THR B 1 47 ? -1.796 -20.781 -1.575 1 98.38 47 THR B N 1
ATOM 1648 C CA . THR B 1 47 ? -2.363 -19.641 -2.295 1 98.38 47 THR B CA 1
ATOM 1649 C C . THR B 1 47 ? -2.561 -18.453 -1.358 1 98.38 47 THR B C 1
ATOM 1651 O O . THR B 1 47 ? -2.992 -18.625 -0.216 1 98.38 47 THR B O 1
ATOM 1654 N N . PHE B 1 48 ? -2.086 -17.266 -1.833 1 97.69 48 PHE B N 1
ATOM 1655 C CA . PHE B 1 48 ? -2.211 -16.109 -0.946 1 97.69 48 PHE B CA 1
ATOM 1656 C C . PHE B 1 48 ? -2.189 -14.812 -1.739 1 97.69 48 PHE B C 1
ATOM 1658 O O . PHE B 1 48 ? -1.749 -14.789 -2.891 1 97.69 48 PHE B O 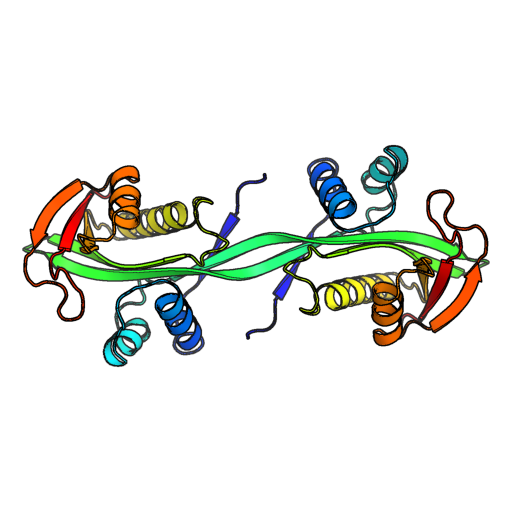1
ATOM 1665 N N . PHE B 1 49 ? -2.709 -13.797 -1.053 1 95.88 49 PHE B N 1
ATOM 1666 C CA . PHE B 1 49 ? -2.516 -12.422 -1.495 1 95.88 49 PHE B CA 1
ATOM 1667 C C . PHE B 1 49 ? -1.225 -11.852 -0.923 1 95.88 49 PHE B C 1
ATOM 1669 O O . PHE B 1 49 ? -0.759 -12.281 0.132 1 95.88 49 PHE B O 1
ATOM 1676 N N . ALA B 1 50 ? -0.625 -10.906 -1.653 1 93.38 50 ALA B N 1
ATOM 1677 C CA . ALA B 1 50 ? 0.442 -10.047 -1.147 1 93.38 50 ALA B CA 1
ATOM 1678 C C . ALA B 1 50 ? -0.043 -8.609 -0.983 1 93.38 50 ALA B C 1
ATOM 1680 O O . ALA B 1 50 ? -0.661 -8.047 -1.892 1 93.38 50 ALA B O 1
ATOM 1681 N N . TYR B 1 51 ? 0.197 -8.094 0.231 1 86.31 51 TYR B N 1
ATOM 1682 C CA . TYR B 1 51 ? -0.201 -6.734 0.575 1 86.31 51 TYR B CA 1
ATOM 1683 C C . TYR B 1 51 ? 1.019 -5.859 0.842 1 86.31 51 TYR B C 1
ATOM 1685 O O . TYR B 1 51 ? 2.016 -6.328 1.396 1 86.31 51 TYR B O 1
ATOM 1693 N N . ILE B 1 52 ? 0.99 -4.707 0.277 1 77 52 ILE B N 1
ATOM 1694 C CA . ILE B 1 52 ? 1.94 -3.721 0.777 1 77 52 ILE B CA 1
ATOM 1695 C C . ILE B 1 52 ? 1.462 -3.178 2.121 1 77 52 ILE B C 1
ATOM 1697 O O . ILE B 1 52 ? 0.269 -2.924 2.305 1 77 52 ILE B O 1
ATOM 1701 N N . THR B 1 53 ? 2.461 -3.465 3.008 1 67.31 53 THR B N 1
ATOM 1702 C CA . THR B 1 53 ? 2.227 -2.832 4.301 1 67.31 53 THR B CA 1
ATOM 1703 C C . THR B 1 53 ? 3.168 -1.65 4.508 1 67.31 53 THR B C 1
ATOM 1705 O O . THR B 1 53 ? 4.227 -1.575 3.875 1 67.31 53 THR B O 1
ATOM 1708 N N . ASP B 1 54 ? 2.768 -0.765 5.031 1 69.56 54 ASP B N 1
ATOM 1709 C CA . ASP B 1 54 ? 3.609 0.33 5.504 1 69.56 54 ASP B CA 1
ATOM 1710 C C . ASP B 1 54 ? 4.02 1.247 4.355 1 69.56 54 ASP B C 1
ATOM 1712 O O . ASP B 1 54 ? 5.121 1.8 4.355 1 69.56 54 ASP B O 1
ATOM 1716 N N . LEU B 1 55 ? 3.305 1.006 3.244 1 75.69 55 LEU B N 1
ATOM 1717 C CA . LEU B 1 55 ? 3.557 2.029 2.234 1 75.69 55 LEU B CA 1
ATOM 1718 C C . LEU B 1 55 ? 3.09 3.396 2.721 1 75.69 55 LEU B C 1
ATOM 1720 O O . LEU B 1 55 ? 1.899 3.596 2.98 1 75.69 55 LEU B O 1
ATOM 1724 N N . THR B 1 56 ? 4.121 4.273 2.852 1 86.62 56 THR B N 1
ATOM 1725 C CA . THR B 1 56 ? 3.771 5.633 3.25 1 86.62 56 THR B CA 1
ATOM 1726 C C . THR B 1 56 ? 3.104 6.379 2.098 1 86.62 56 THR B C 1
ATOM 1728 O O . THR B 1 56 ? 3.695 6.539 1.028 1 86.62 56 THR B O 1
ATOM 1731 N N . ILE B 1 57 ? 1.888 6.758 2.227 1 88.25 57 ILE B N 1
ATOM 1732 C CA . ILE B 1 57 ? 1.202 7.402 1.112 1 88.25 57 ILE B CA 1
ATOM 1733 C C . ILE B 1 57 ? 0.814 8.828 1.502 1 88.25 57 ILE B C 1
ATOM 1735 O O . ILE B 1 57 ? 0.32 9.594 0.67 1 88.25 57 ILE B O 1
ATOM 1739 N N . GLY B 1 58 ? 1.076 9.195 2.746 1 94.88 58 GLY B N 1
ATOM 1740 C CA . GLY B 1 58 ? 0.727 10.523 3.225 1 94.88 58 GLY B CA 1
ATOM 1741 C C . GLY B 1 58 ? 1.325 10.844 4.582 1 94.88 58 GLY B C 1
ATOM 1742 O O . GLY B 1 58 ? 1.952 9.984 5.207 1 94.88 58 GLY B O 1
ATOM 1743 N N . SER B 1 59 ? 1.209 12.109 4.914 1 97.69 59 SER B N 1
ATOM 1744 C CA . SER B 1 59 ? 1.653 12.586 6.219 1 97.69 59 SER B CA 1
ATOM 1745 C C . SER B 1 59 ? 0.866 13.82 6.656 1 97.69 59 SER B C 1
ATOM 1747 O O . SER B 1 59 ? 0.31 14.531 5.816 1 97.69 59 SER B O 1
ATOM 1749 N N . LEU B 1 60 ? 0.716 13.992 7.918 1 98.69 60 LEU B N 1
ATOM 1750 C CA . LEU B 1 60 ? 0.099 15.164 8.539 1 98.69 60 LEU B CA 1
ATOM 1751 C C . LEU B 1 60 ? 0.938 15.664 9.711 1 98.69 60 LEU B C 1
ATOM 1753 O O . LEU B 1 60 ? 1.394 14.867 10.531 1 98.69 60 LEU B O 1
ATOM 1757 N N . SER B 1 61 ? 1.273 16.938 9.68 1 98.69 61 SER B N 1
ATOM 1758 C CA . SER B 1 61 ? 1.928 17.547 10.836 1 98.69 61 SER B CA 1
ATOM 1759 C C . SER B 1 61 ? 1.057 18.625 11.461 1 98.69 61 SER B C 1
ATOM 1761 O O . SER B 1 61 ? 0.429 19.406 10.742 1 98.69 61 SER B O 1
ATOM 1763 N N . ALA B 1 62 ? 0.971 18.609 12.688 1 98.69 62 ALA B N 1
ATOM 1764 C CA . ALA B 1 62 ? 0.195 19.578 13.461 1 98.69 62 ALA B CA 1
ATOM 1765 C C . ALA B 1 62 ? 0.816 19.812 14.836 1 98.69 62 ALA B C 1
ATOM 1767 O O . ALA B 1 62 ? 1.607 18.984 15.312 1 98.69 62 ALA B O 1
ATOM 1768 N N . ARG B 1 63 ? 0.567 20.938 15.383 1 97.88 63 ARG B N 1
ATOM 1769 C CA . ARG B 1 63 ? 1.097 21.266 16.703 1 97.88 63 ARG B CA 1
ATOM 1770 C C . ARG B 1 63 ? 0.019 21.891 17.594 1 97.88 63 ARG B C 1
ATOM 1772 O O . ARG B 1 63 ? -0.947 22.469 17.078 1 97.88 63 ARG B O 1
ATOM 1779 N N . ARG B 1 64 ? 0.205 21.688 18.859 1 96.5 64 ARG B N 1
ATOM 1780 C CA . ARG B 1 64 ? -0.612 22.406 19.828 1 96.5 64 ARG B CA 1
ATOM 1781 C C . ARG B 1 64 ? -0.173 23.859 19.969 1 96.5 64 ARG B C 1
ATOM 1783 O O . ARG B 1 64 ? 1.023 24.156 19.969 1 96.5 64 ARG B O 1
ATOM 1790 N N . GLU B 1 65 ? -1.103 24.703 19.938 1 95.38 65 GLU B N 1
ATOM 1791 C CA . GLU B 1 65 ? -0.767 26.109 20.203 1 95.38 65 GLU B CA 1
ATOM 1792 C C . GLU B 1 65 ? -1.901 26.812 20.938 1 95.38 65 GLU B C 1
ATOM 1794 O O . GLU B 1 65 ? -3.018 26.297 21.016 1 95.38 65 GLU B O 1
ATOM 1799 N N . MET B 1 66 ? -1.525 27.906 21.594 1 93.5 66 MET B N 1
ATOM 1800 C CA . MET B 1 66 ? -2.5 28.734 22.297 1 93.5 66 MET B CA 1
ATOM 1801 C C . MET B 1 66 ? -3.043 29.828 21.391 1 93.5 66 MET B C 1
ATOM 1803 O O . MET B 1 66 ? -2.275 30.531 20.734 1 93.5 66 MET B O 1
ATOM 1807 N N . ARG B 1 67 ? -4.273 29.875 21.266 1 89.12 67 ARG B N 1
ATOM 1808 C CA . ARG B 1 67 ? -4.977 30.984 20.641 1 89.12 67 ARG B CA 1
ATOM 1809 C C . ARG B 1 67 ? -5.828 31.734 21.656 1 89.12 67 ARG B C 1
ATOM 1811 O O . ARG B 1 67 ? -6.938 31.312 21.984 1 89.12 67 ARG B O 1
ATOM 1818 N N . GLY B 1 68 ? -5.258 32.844 22.047 1 88.56 68 GLY B N 1
ATOM 1819 C CA . GLY B 1 68 ? -5.855 33.469 23.219 1 88.56 68 GLY B CA 1
ATOM 1820 C C . GLY B 1 68 ? -5.723 32.625 24.469 1 88.56 68 GLY B C 1
ATOM 1821 O O . GLY B 1 68 ? -4.609 32.25 24.859 1 88.56 68 GLY B O 1
ATOM 1822 N N . GLU B 1 69 ? -6.875 32.219 25.016 1 89.44 69 GLU B N 1
ATOM 1823 C CA . GLU B 1 69 ? -6.867 31.406 26.234 1 89.44 69 GLU B CA 1
ATOM 1824 C C . GLU B 1 69 ? -7.219 29.953 25.938 1 89.44 69 GLU B C 1
ATOM 1826 O O . GLU B 1 69 ? -7.355 29.141 26.859 1 89.44 69 GLU B O 1
ATOM 1831 N N . GLU B 1 70 ? -7.324 29.656 24.672 1 90.75 70 GLU B N 1
ATOM 1832 C CA . GLU B 1 70 ? -7.758 28.297 24.297 1 90.75 70 GLU B CA 1
ATOM 1833 C C . GLU B 1 70 ? -6.637 27.531 23.625 1 90.75 70 GLU B C 1
ATOM 1835 O O . GLU B 1 70 ? -5.879 28.094 22.828 1 90.75 70 GLU B O 1
ATOM 1840 N N . GLN B 1 71 ? -6.457 26.297 24.016 1 93.69 71 GLN B N 1
ATOM 1841 C CA . GLN B 1 71 ? -5.559 25.406 23.312 1 93.69 71 GLN B CA 1
ATOM 1842 C C . GLN B 1 71 ? -6.188 24.906 22.016 1 93.69 71 GLN B C 1
ATOM 1844 O O . GLN B 1 71 ? -7.348 24.484 22 1 93.69 71 GLN B O 1
ATOM 1849 N N . CYS B 1 72 ? -5.477 25.062 20.953 1 97.19 72 CYS B N 1
ATOM 1850 C CA . CYS B 1 72 ? -5.934 24.594 19.641 1 97.19 72 CYS B CA 1
ATOM 1851 C C . CYS B 1 72 ? -4.848 23.781 18.953 1 97.19 72 CYS B C 1
ATOM 1853 O O . CYS B 1 72 ? -3.705 23.734 19.406 1 97.19 72 CYS B O 1
ATOM 1855 N N . ILE B 1 73 ? -5.289 23.031 17.984 1 98.19 73 ILE B N 1
ATOM 1856 C CA . ILE B 1 73 ? -4.336 22.344 17.109 1 98.19 73 ILE B CA 1
ATOM 1857 C C . ILE B 1 73 ? -4.203 23.109 15.789 1 98.19 73 ILE B C 1
ATOM 1859 O O . ILE B 1 73 ? -5.207 23.5 15.188 1 98.19 73 ILE B O 1
ATOM 1863 N N . TYR B 1 74 ? -2.992 23.391 15.469 1 98.38 74 TYR B N 1
ATOM 1864 C CA . TYR B 1 74 ? -2.674 24.031 14.188 1 98.38 74 TYR B CA 1
ATOM 1865 C C . TYR B 1 74 ? -2.104 23 13.211 1 98.38 74 TYR B C 1
ATOM 1867 O O . TYR B 1 74 ? -1.064 22.391 13.477 1 98.38 74 TYR B O 1
ATOM 1875 N N . ILE B 1 75 ? -2.826 22.797 12.07 1 98.69 75 ILE B N 1
ATOM 1876 C CA . ILE B 1 75 ? -2.324 21.906 11.023 1 98.69 75 ILE B CA 1
ATOM 1877 C C . ILE B 1 75 ? -1.277 22.641 10.188 1 98.69 75 ILE B C 1
ATOM 1879 O O . ILE B 1 75 ? -1.579 23.656 9.547 1 98.69 75 ILE B O 1
ATOM 1883 N N . MET B 1 76 ? -0.09 22.094 10.195 1 98.06 76 MET B N 1
ATOM 1884 C CA . MET B 1 76 ? 1.002 22.719 9.445 1 98.06 76 MET B CA 1
ATOM 1885 C C . MET B 1 76 ? 1.086 22.141 8.039 1 98.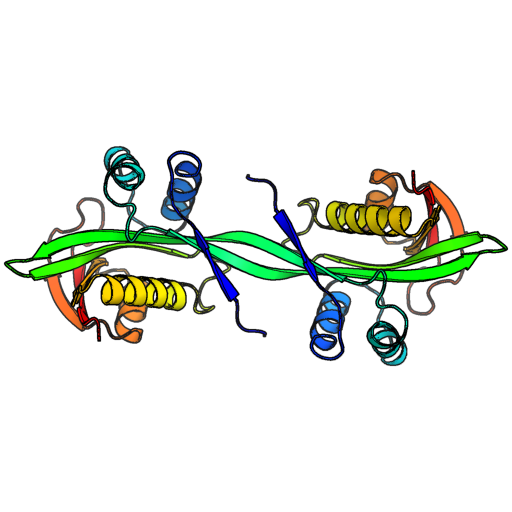06 76 MET B C 1
ATOM 1887 O O . MET B 1 76 ? 1.287 22.875 7.074 1 98.06 76 MET B O 1
ATOM 1891 N N . THR B 1 77 ? 1.04 20.844 7.863 1 98.06 77 THR B N 1
ATOM 1892 C CA . THR B 1 77 ? 1.049 20.203 6.555 1 98.06 77 THR B CA 1
ATOM 1893 C C . THR B 1 77 ? 0.073 19.031 6.52 1 98.06 77 THR B C 1
ATOM 1895 O O . THR B 1 77 ? -0.169 18.391 7.547 1 98.06 77 THR B O 1
ATOM 1898 N N . CYS B 1 78 ? -0.507 18.797 5.438 1 98.31 78 CYS B N 1
ATOM 1899 C CA . CYS B 1 78 ? -1.321 17.625 5.094 1 98.31 78 CYS B CA 1
ATOM 1900 C C . CYS B 1 78 ? -1.059 17.188 3.662 1 98.31 78 CYS B C 1
ATOM 1902 O O . CYS B 1 78 ? -1.499 17.828 2.713 1 98.31 78 CYS B O 1
ATOM 1904 N N . SER B 1 79 ? -0.336 16.047 3.588 1 97.62 79 SER B N 1
ATOM 1905 C CA . SER B 1 79 ? 0.174 15.648 2.281 1 97.62 79 SER B CA 1
ATOM 1906 C C . SER B 1 79 ? -0.286 14.242 1.92 1 97.62 79 SER B C 1
ATOM 1908 O O . SER B 1 79 ? -0.216 13.328 2.746 1 97.62 79 SER B O 1
ATOM 1910 N N . VAL B 1 80 ? -0.785 14.094 0.731 1 96.12 80 VAL B N 1
ATOM 1911 C CA . VAL B 1 80 ? -1.099 12.805 0.125 1 96.12 80 VAL B CA 1
ATOM 1912 C C . VAL B 1 80 ? -0.425 12.695 -1.24 1 96.12 80 VAL B C 1
ATOM 1914 O O . VAL B 1 80 ? -0.533 13.609 -2.066 1 96.12 80 VAL B O 1
ATOM 1917 N N . LEU B 1 81 ? 0.278 11.562 -1.419 1 91.62 81 LEU B N 1
ATOM 1918 C CA . LEU B 1 81 ? 0.909 11.367 -2.719 1 91.62 81 LEU B CA 1
ATOM 1919 C C . LEU B 1 81 ? -0.135 11.328 -3.83 1 91.62 81 LEU B C 1
ATOM 1921 O O . LEU B 1 81 ? -1.226 10.781 -3.645 1 91.62 81 LEU B O 1
ATOM 1925 N N . GLU B 1 82 ? 0.212 11.812 -5.016 1 90.94 82 GLU B N 1
ATOM 1926 C CA . GLU B 1 82 ? -0.695 12.078 -6.129 1 90.94 82 GLU B CA 1
ATOM 1927 C C . GLU B 1 82 ? -1.477 10.828 -6.52 1 90.94 82 GLU B C 1
ATOM 1929 O O . GLU B 1 82 ? -2.695 10.875 -6.691 1 90.94 8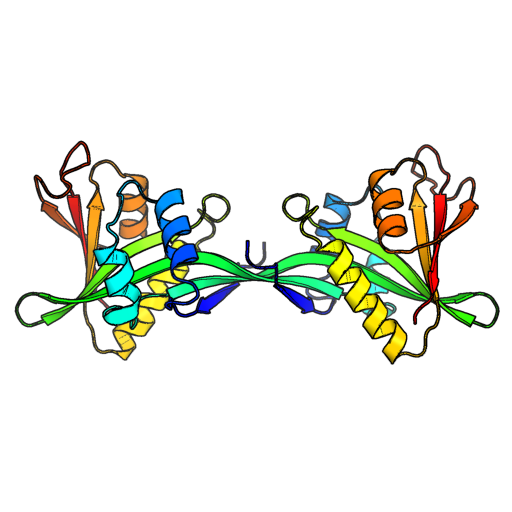2 GLU B O 1
ATOM 1934 N N . PRO B 1 83 ? -0.912 9.688 -6.629 1 81.88 83 PRO B N 1
ATOM 1935 C CA . PRO B 1 83 ? -1.654 8.508 -7.082 1 81.88 83 PRO B CA 1
ATOM 1936 C C . PRO B 1 83 ? -2.721 8.062 -6.082 1 81.88 83 PRO B C 1
ATOM 1938 O O . PRO B 1 83 ? -3.615 7.289 -6.43 1 81.88 83 PRO B O 1
ATOM 1941 N N . TYR B 1 84 ? -2.629 8.609 -4.918 1 84.31 84 TYR B N 1
ATOM 1942 C CA . TYR B 1 84 ? -3.51 8.125 -3.865 1 84.31 84 TYR B CA 1
ATOM 1943 C C . TYR B 1 84 ? -4.504 9.195 -3.439 1 84.31 84 TYR B C 1
ATOM 1945 O O . TYR B 1 84 ? -5.16 9.07 -2.404 1 84.31 84 TYR B O 1
ATOM 1953 N N . ARG B 1 85 ? -4.551 10.281 -4.238 1 89.56 85 ARG B N 1
ATOM 1954 C CA . ARG B 1 85 ? -5.508 11.344 -3.963 1 89.56 85 ARG B CA 1
ATOM 1955 C C . ARG B 1 85 ? -6.898 10.969 -4.461 1 89.56 85 ARG B C 1
ATOM 1957 O O . ARG B 1 85 ? -7.055 10.016 -5.234 1 89.56 85 ARG B O 1
ATOM 1964 N N . LYS B 1 86 ? -7.809 11.578 -3.846 1 89.81 86 LYS B N 1
ATOM 1965 C CA . LYS B 1 86 ? -9.219 11.367 -4.176 1 89.81 86 LYS B CA 1
ATOM 1966 C C . LYS B 1 86 ? -9.664 9.953 -3.803 1 89.81 86 LYS B C 1
ATOM 1968 O O . LYS B 1 86 ? -10.594 9.414 -4.402 1 89.81 86 LYS B O 1
ATOM 1973 N N . LEU B 1 87 ? -8.961 9.328 -2.895 1 85.5 87 LEU B N 1
ATOM 1974 C CA . LEU B 1 87 ? -9.32 8.023 -2.344 1 85.5 87 LEU B CA 1
ATOM 1975 C C . LEU B 1 87 ? -9.656 8.133 -0.861 1 85.5 87 LEU B C 1
ATOM 1977 O O . LEU B 1 87 ? -9.523 7.16 -0.116 1 85.5 87 LEU B O 1
ATOM 1981 N N . ASN B 1 88 ? -9.898 9.367 -0.361 1 92.12 88 ASN B N 1
ATOM 1982 C CA . ASN B 1 88 ? -10.328 9.68 0.999 1 92.12 88 ASN B CA 1
ATOM 1983 C C . ASN B 1 88 ? -9.18 9.547 1.993 1 92.12 88 ASN B C 1
ATOM 1985 O O . ASN B 1 88 ? -9.406 9.438 3.199 1 92.12 88 ASN B O 1
ATOM 1989 N N . VAL B 1 89 ? -8 9.508 1.5 1 92.31 89 VAL B N 1
ATOM 1990 C CA . VAL B 1 89 ? -6.84 9.383 2.377 1 92.31 89 VAL B CA 1
ATOM 1991 C C . VAL B 1 89 ? -6.723 10.625 3.256 1 92.31 89 VAL B C 1
ATOM 1993 O O . VAL B 1 89 ? -6.555 10.523 4.473 1 92.31 89 VAL B O 1
ATOM 1996 N N . GLY B 1 90 ? -6.84 11.828 2.586 1 96.75 90 GLY B N 1
ATOM 1997 C CA . GLY B 1 90 ? -6.801 13.07 3.344 1 96.75 90 GLY B CA 1
ATOM 1998 C C . GLY B 1 90 ? -7.852 13.133 4.434 1 96.75 90 GLY B C 1
ATOM 1999 O O . GLY B 1 90 ? -7.555 13.5 5.574 1 96.75 90 GLY B O 1
ATOM 2000 N N . LYS B 1 91 ? -8.992 12.766 4.07 1 97.06 91 LYS B N 1
ATOM 2001 C CA . LYS B 1 91 ? -10.094 12.758 5.027 1 97.06 91 LYS B CA 1
ATOM 2002 C C . LYS B 1 91 ? -9.797 11.828 6.203 1 97.06 91 LYS B C 1
ATOM 2004 O O . LYS B 1 91 ? -10.047 12.18 7.359 1 97.06 91 LYS B O 1
ATOM 2009 N N . MET B 1 92 ? -9.297 10.672 5.93 1 95.88 92 MET B N 1
ATOM 2010 C CA . MET B 1 92 ? -8.977 9.703 6.977 1 95.88 92 MET B CA 1
ATOM 2011 C C . MET B 1 92 ? -7.902 10.25 7.91 1 95.88 92 MET B C 1
ATOM 2013 O O . MET B 1 92 ? -7.941 10 9.117 1 95.88 92 MET B O 1
ATOM 2017 N N . MET B 1 93 ? -6.965 10.969 7.367 1 97.38 93 MET B N 1
ATOM 2018 C CA . MET B 1 93 ? -5.918 11.562 8.195 1 97.38 93 MET B CA 1
ATOM 2019 C C . MET B 1 93 ? -6.5 12.641 9.109 1 97.38 93 MET B C 1
ATOM 2021 O O . MET B 1 93 ? -6.152 12.703 10.289 1 97.38 93 MET B O 1
ATOM 2025 N N . ILE B 1 94 ? -7.379 13.492 8.562 1 98.31 94 ILE B N 1
ATOM 2026 C CA . ILE B 1 94 ? -8.016 14.539 9.359 1 98.31 94 ILE B CA 1
ATOM 2027 C C . ILE B 1 94 ? -8.875 13.898 10.453 1 98.31 94 ILE B C 1
ATOM 2029 O O . ILE B 1 94 ? -8.875 14.352 11.602 1 98.31 94 ILE B O 1
ATOM 2033 N N . ASP B 1 95 ? -9.555 12.82 10.117 1 97.25 95 ASP B N 1
ATOM 2034 C CA . ASP B 1 95 ? -10.344 12.102 11.109 1 97.25 95 ASP B CA 1
ATOM 2035 C C . ASP B 1 95 ? -9.469 11.578 12.242 1 97.25 95 ASP B C 1
ATOM 2037 O O . ASP B 1 95 ? -9.852 11.641 13.414 1 97.25 95 ASP B O 1
ATOM 2041 N N . LYS B 1 96 ? -8.359 11.047 11.875 1 96.5 96 LYS B N 1
ATOM 2042 C CA . LYS B 1 96 ? -7.406 10.57 12.883 1 96.5 96 LYS B CA 1
ATOM 2043 C C . LYS B 1 96 ? -6.945 11.711 13.781 1 96.5 96 LYS B C 1
ATOM 2045 O O . LYS B 1 96 ? -6.812 11.539 14.992 1 96.5 96 LYS B O 1
ATOM 2050 N N . LEU B 1 97 ? -6.676 12.906 13.172 1 98.19 97 LEU B N 1
ATOM 2051 C CA . LEU B 1 97 ? -6.293 14.078 13.945 1 98.19 97 LEU B CA 1
ATOM 2052 C C . LEU B 1 97 ? -7.41 14.492 14.898 1 98.19 97 LEU B C 1
ATOM 2054 O O . LEU B 1 97 ? -7.156 14.852 16.047 1 98.19 97 LEU B O 1
ATOM 2058 N N . MET B 1 98 ? -8.609 14.453 14.43 1 97.5 98 MET B N 1
ATOM 2059 C CA . MET B 1 98 ? -9.773 14.797 15.242 1 97.5 98 MET B CA 1
ATOM 2060 C C . MET B 1 98 ? -9.883 13.875 16.453 1 97.5 98 MET B C 1
ATOM 2062 O O . MET B 1 98 ? -10.195 14.328 17.547 1 97.5 98 MET B O 1
ATOM 2066 N N . GLU B 1 99 ? -9.672 12.641 16.219 1 97 99 GLU B N 1
ATOM 2067 C CA . GLU B 1 99 ? -9.68 11.672 17.312 1 97 99 GLU B CA 1
ATOM 2068 C C . GLU B 1 99 ? -8.625 12.016 18.359 1 97 99 GLU B C 1
ATOM 2070 O O . GLU B 1 99 ? -8.922 12.023 19.562 1 97 99 GLU B O 1
ATOM 2075 N N . LYS B 1 100 ? -7.457 12.305 17.891 1 96.56 100 LYS B N 1
ATOM 2076 C CA . LYS B 1 100 ? -6.379 12.68 18.812 1 96.56 100 LYS B CA 1
ATOM 2077 C C . LYS B 1 100 ? -6.727 13.953 19.562 1 96.56 100 LYS B C 1
ATOM 2079 O O . LYS B 1 100 ? -6.449 14.062 20.766 1 96.56 100 LYS B O 1
ATOM 2084 N N . ALA B 1 101 ? -7.266 14.867 18.844 1 96.88 101 ALA B N 1
ATOM 2085 C CA . ALA B 1 101 ? -7.656 16.125 19.453 1 96.88 101 ALA B CA 1
ATOM 2086 C C . ALA B 1 101 ? -8.68 15.914 20.562 1 96.88 101 ALA B C 1
ATOM 2088 O O . ALA B 1 101 ? -8.539 16.453 21.656 1 96.88 101 ALA B O 1
ATOM 2089 N N . ARG B 1 102 ? -9.641 15.133 20.297 1 96.31 102 ARG B N 1
ATOM 2090 C CA . ARG B 1 102 ? -10.68 14.82 21.266 1 96.31 102 ARG B CA 1
ATOM 2091 C C . ARG B 1 102 ? -10.078 14.172 22.516 1 96.31 102 ARG B C 1
ATOM 2093 O O . ARG B 1 102 ? -10.43 14.539 23.641 1 96.31 102 ARG B O 1
ATOM 2100 N N . ASN B 1 103 ? -9.227 13.273 22.281 1 95.69 103 ASN B N 1
ATOM 2101 C CA . ASN B 1 103 ? -8.594 12.555 23.391 1 95.69 103 ASN B CA 1
ATOM 2102 C C . ASN B 1 103 ? -7.715 13.477 24.219 1 95.69 103 ASN B C 1
ATOM 2104 O O . ASN B 1 103 ? -7.434 13.18 25.391 1 95.69 103 ASN B O 1
ATOM 2108 N N . SER B 1 104 ? -7.332 14.602 23.609 1 95.69 104 SER B N 1
ATOM 2109 C CA . SER B 1 104 ? -6.441 15.531 24.297 1 95.69 104 SER B CA 1
ATOM 2110 C C . SER B 1 104 ? -7.215 16.719 24.859 1 95.69 104 SER B C 1
ATOM 2112 O O . SER B 1 104 ? -6.617 17.688 25.344 1 95.69 104 SER B O 1
ATOM 2114 N N . GLY B 1 105 ? -8.523 16.703 24.672 1 94.5 105 GLY B N 1
ATOM 2115 C CA . GLY B 1 105 ? -9.375 17.75 25.219 1 94.5 105 GLY B CA 1
ATOM 2116 C C . GLY B 1 105 ? -9.32 19.047 24.438 1 94.5 105 GLY B C 1
ATOM 2117 O O . GLY B 1 105 ? -9.672 20.109 24.953 1 94.5 105 GLY B O 1
ATOM 2118 N N . ILE B 1 106 ? -8.797 19 23.266 1 96.06 106 ILE B N 1
ATOM 2119 C CA . ILE B 1 106 ? -8.711 20.172 22.406 1 96.06 106 ILE B CA 1
ATOM 2120 C C . ILE B 1 106 ? -10.039 20.375 21.672 1 96.06 106 ILE B C 1
ATOM 2122 O O . ILE B 1 106 ? -10.641 19.406 21.188 1 96.06 106 ILE B O 1
ATOM 2126 N N . LYS B 1 107 ? -10.438 21.625 21.531 1 94.88 107 LYS B N 1
ATOM 2127 C CA . LYS B 1 107 ? -11.789 21.875 21.031 1 94.88 107 LYS B CA 1
ATOM 2128 C C . LYS B 1 107 ? -11.766 22.438 19.625 1 94.88 107 LYS B C 1
ATOM 2130 O O . LYS B 1 107 ? -12.797 22.469 18.938 1 94.88 107 LYS B O 1
ATOM 2135 N N . THR B 1 108 ? -10.594 22.891 19.219 1 96.75 108 THR B N 1
ATOM 2136 C CA . THR B 1 108 ? -10.562 23.531 17.906 1 96.75 108 THR B CA 1
ATOM 2137 C C . THR B 1 108 ? -9.297 23.156 17.156 1 96.75 108 THR B C 1
ATOM 2139 O O . THR B 1 108 ? -8.219 23.078 17.734 1 96.75 108 THR B O 1
ATOM 2142 N N . ILE B 1 109 ? -9.461 22.906 15.891 1 97.94 109 ILE B N 1
ATOM 2143 C CA . ILE B 1 109 ? -8.359 22.734 14.961 1 97.94 109 ILE B CA 1
ATOM 2144 C C . ILE B 1 109 ? -8.445 23.781 13.852 1 97.94 109 ILE B C 1
ATOM 2146 O O . ILE B 1 109 ? -9.539 24.172 13.438 1 97.94 109 ILE B O 1
ATOM 2150 N N . TYR B 1 110 ? -7.324 24.359 13.43 1 97.75 110 TYR B N 1
ATOM 2151 C CA . TYR B 1 110 ? -7.359 25.344 12.352 1 97.75 110 TYR B CA 1
ATOM 2152 C C . TYR B 1 110 ? -6.09 25.266 11.508 1 97.75 110 TYR B C 1
ATOM 2154 O O . TYR B 1 110 ? -5.172 24.5 11.82 1 97.75 110 TYR B O 1
ATOM 2162 N N . LEU B 1 111 ? -6.117 25.906 10.398 1 97.81 111 LEU B N 1
ATOM 2163 C CA . LEU B 1 111 ? -4.996 25.938 9.469 1 97.81 111 LEU B CA 1
ATOM 2164 C C . LEU B 1 111 ? -5.07 27.156 8.562 1 97.81 111 LEU B C 1
ATOM 2166 O O . LEU B 1 111 ? -6.055 27.906 8.602 1 97.81 111 LEU B O 1
ATOM 2170 N N . HIS B 1 112 ? -4.055 27.438 7.848 1 97.5 112 HIS B N 1
ATOM 2171 C CA . HIS B 1 112 ? -4.008 28.406 6.766 1 97.5 112 HIS B CA 1
ATOM 2172 C C . HIS B 1 112 ? -3.928 27.719 5.406 1 97.5 112 HIS B C 1
ATOM 2174 O O . HIS B 1 112 ? -3.123 26.812 5.215 1 97.5 112 HIS B O 1
ATOM 2180 N N . VAL B 1 113 ? -4.707 28.141 4.508 1 97.06 113 VAL B N 1
ATOM 2181 C CA . VAL B 1 113 ? -4.723 27.625 3.143 1 97.06 113 VAL B CA 1
ATOM 2182 C C . VAL B 1 113 ? -4.402 28.75 2.164 1 97.06 113 VAL B C 1
ATOM 2184 O O . VAL B 1 113 ? -4.957 29.844 2.271 1 97.06 113 VAL B O 1
ATOM 2187 N N . TRP B 1 114 ? -3.523 28.453 1.255 1 96.56 114 TRP B N 1
ATOM 2188 C CA . TRP B 1 114 ? -3.193 29.406 0.209 1 96.56 114 TRP B CA 1
ATOM 2189 C C . TRP B 1 114 ? -4.426 29.75 -0.622 1 96.56 114 TRP B C 1
ATOM 2191 O O . TRP B 1 114 ? -5.172 28.859 -1.033 1 96.56 114 TRP B O 1
ATOM 2201 N N . THR B 1 115 ? -4.621 31.078 -0.927 1 96.25 115 THR B N 1
ATOM 2202 C CA . THR B 1 115 ? -5.855 31.516 -1.571 1 96.25 115 THR B CA 1
ATOM 2203 C C . THR B 1 115 ? -5.902 31.031 -3.021 1 96.25 115 THR B C 1
ATOM 2205 O O . THR B 1 115 ? -6.973 31 -3.631 1 96.25 115 THR B O 1
ATOM 2208 N N . ALA B 1 116 ? -4.754 30.672 -3.607 1 95.12 116 ALA B N 1
ATOM 2209 C CA . ALA B 1 116 ? -4.719 30.188 -4.984 1 95.12 116 ALA B CA 1
ATOM 2210 C C . ALA B 1 116 ? -4.707 28.656 -5.035 1 95.12 116 ALA B C 1
ATOM 2212 O O . ALA B 1 116 ? -4.234 28.062 -6.008 1 95.12 116 ALA B O 1
ATOM 2213 N N . SER B 1 117 ? -5.09 28.031 -3.957 1 94.25 117 SER B N 1
ATOM 2214 C CA . SER B 1 117 ? -5.23 26.578 -3.904 1 94.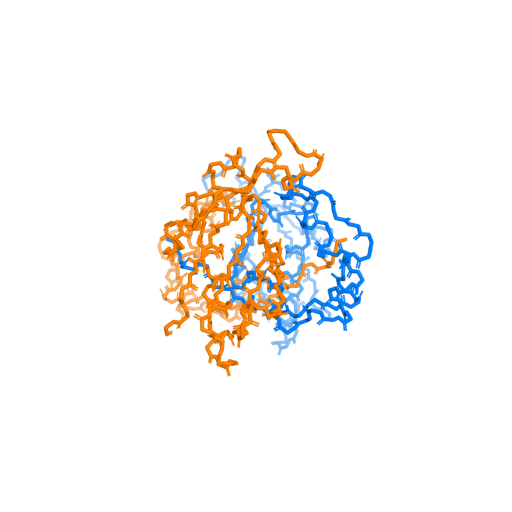25 117 SER B CA 1
ATOM 2215 C C . SER B 1 117 ? -6.691 26.172 -3.75 1 94.25 117 SER B C 1
ATOM 2217 O O . SER B 1 117 ? -7.098 25.703 -2.686 1 94.25 117 SER B O 1
ATOM 2219 N N . PRO B 1 118 ? -7.395 26.219 -4.824 1 94.44 118 PRO B N 1
ATOM 2220 C CA . PRO B 1 118 ? -8.82 25.906 -4.73 1 94.44 118 PRO B CA 1
ATOM 2221 C C . PRO B 1 118 ? -9.078 24.469 -4.297 1 94.44 118 PRO B C 1
ATOM 2223 O O . PRO B 1 118 ? -10.055 24.188 -3.602 1 94.44 118 PRO B O 1
ATOM 2226 N N . ASN B 1 119 ? -8.211 23.594 -4.715 1 94.94 119 ASN B N 1
ATOM 2227 C CA . ASN B 1 119 ? -8.375 22.188 -4.328 1 94.94 119 ASN B CA 1
ATOM 2228 C C . ASN B 1 119 ? -8.281 22.016 -2.814 1 94.94 119 ASN B C 1
ATOM 2230 O O . ASN B 1 119 ? -9.086 21.297 -2.217 1 94.94 119 ASN B O 1
ATOM 2234 N N . ALA B 1 120 ? -7.305 22.672 -2.201 1 96.12 120 ALA B N 1
ATOM 2235 C CA . ALA B 1 120 ? -7.152 22.578 -0.75 1 96.12 120 ALA B CA 1
ATOM 2236 C C . ALA B 1 120 ? -8.352 23.203 -0.037 1 96.12 120 ALA B C 1
ATOM 2238 O O . ALA B 1 120 ? -8.883 22.625 0.914 1 96.12 120 ALA B O 1
ATOM 2239 N N . TYR B 1 121 ? -8.742 24.375 -0.496 1 96.38 121 TYR B N 1
ATOM 2240 C CA . TYR B 1 121 ? -9.891 25.062 0.094 1 96.38 121 TYR B CA 1
ATOM 2241 C C . TYR B 1 121 ? -11.125 24.172 0.074 1 96.38 121 TYR B C 1
ATOM 2243 O O . TYR B 1 121 ? -11.797 24.016 1.094 1 96.38 121 TYR B O 1
ATOM 2251 N N . GLN B 1 122 ? -11.406 23.594 -1.043 1 96.75 122 GLN B N 1
ATOM 2252 C CA . GLN B 1 122 ? -12.562 22.719 -1.204 1 96.75 122 GLN B CA 1
ATOM 2253 C C . GLN B 1 122 ? -12.445 21.484 -0.326 1 96.75 122 GLN B C 1
ATOM 2255 O O . GLN B 1 122 ? -13.43 21.016 0.246 1 96.75 122 GLN B O 1
ATOM 2260 N N . PHE B 1 123 ? -11.305 20.984 -0.246 1 97.62 123 PHE B N 1
ATOM 2261 C CA . PHE B 1 123 ? -11.047 19.797 0.56 1 97.62 123 PHE B CA 1
ATOM 2262 C C . PHE B 1 123 ? -11.453 20.031 2.012 1 97.62 123 PHE B C 1
ATOM 2264 O O . PHE B 1 123 ? -12.258 19.281 2.566 1 97.62 123 PHE B O 1
ATOM 2271 N N . TYR B 1 124 ? -10.938 21.094 2.562 1 98.19 124 TYR B N 1
ATOM 2272 C CA . TYR B 1 124 ? -11.164 21.344 3.98 1 98.19 124 TYR B CA 1
ATOM 2273 C C . TYR B 1 124 ? -12.602 21.781 4.238 1 98.19 124 TYR B C 1
ATOM 2275 O O . TYR B 1 124 ? -13.203 21.406 5.25 1 98.19 124 TYR B O 1
ATOM 2283 N N . THR B 1 125 ? -13.148 22.562 3.34 1 97.25 125 THR B N 1
ATOM 2284 C CA . THR B 1 125 ? -14.523 23 3.523 1 97.25 125 THR B CA 1
ATOM 2285 C C . THR B 1 125 ? -15.492 21.828 3.439 1 97.25 125 THR B C 1
ATOM 2287 O O . THR B 1 125 ? -16.484 21.781 4.176 1 97.25 125 THR B O 1
ATOM 2290 N N . ARG B 1 126 ? -15.203 20.891 2.568 1 96.69 126 ARG B N 1
ATOM 2291 C CA . ARG B 1 126 ? -16.016 19.688 2.461 1 96.69 126 ARG B CA 1
ATOM 2292 C C . ARG B 1 126 ? -15.953 18.859 3.746 1 96.69 126 ARG B C 1
ATOM 2294 O O . ARG B 1 126 ? -16.906 18.156 4.082 1 96.69 126 ARG B O 1
ATOM 2301 N N . LEU B 1 127 ? -14.867 19 4.473 1 97.25 127 LEU B N 1
ATOM 2302 C CA . LEU B 1 127 ? -14.68 18.25 5.715 1 97.25 127 LEU B CA 1
ATOM 2303 C C . LEU B 1 127 ? -15.289 19 6.895 1 97.25 127 LEU B C 1
ATOM 2305 O O . LEU B 1 127 ? -15.18 18.562 8.039 1 97.25 127 LEU B O 1
ATOM 2309 N N . GLY B 1 128 ? -15.844 20.156 6.621 1 97.06 128 GLY B N 1
ATOM 2310 C CA . GLY B 1 128 ? -16.578 20.859 7.66 1 97.06 128 GLY B CA 1
ATOM 2311 C C . GLY B 1 128 ? -15.781 22.016 8.266 1 97.06 128 GLY B C 1
ATOM 2312 O O . GLY B 1 128 ? -16.172 22.562 9.305 1 97.06 128 GLY B O 1
ATOM 2313 N N . PHE B 1 129 ? -14.648 22.359 7.695 1 98.19 129 PHE B N 1
ATOM 2314 C CA . PHE B 1 129 ? -13.945 23.562 8.148 1 98.19 129 PHE B CA 1
ATOM 2315 C C . PHE B 1 129 ? -14.672 24.812 7.699 1 98.19 129 PHE B C 1
ATOM 2317 O O . PHE B 1 129 ? -15.156 24.891 6.566 1 98.19 129 PHE B O 1
ATOM 2324 N N . ASP B 1 130 ? -14.656 25.781 8.555 1 97.06 130 ASP B N 1
ATOM 2325 C CA . ASP B 1 130 ? -15.273 27.062 8.242 1 97.06 130 ASP B CA 1
ATOM 2326 C C . ASP B 1 130 ? -14.211 28.125 7.926 1 97.06 130 ASP B C 1
ATOM 2328 O O . ASP B 1 130 ? -13.18 28.188 8.594 1 97.06 130 ASP B O 1
ATOM 2332 N N . LYS B 1 131 ? -14.586 28.875 6.953 1 92.88 131 LYS B N 1
ATOM 2333 C CA . LYS B 1 131 ? -13.703 30.016 6.68 1 92.88 131 LYS B CA 1
ATOM 2334 C C . LYS B 1 131 ? -13.859 31.094 7.742 1 92.88 131 LYS B C 1
ATOM 2336 O O . LYS B 1 131 ? -14.977 31.531 8.039 1 92.88 131 LYS B O 1
ATOM 2341 N N . ALA B 1 132 ? -12.688 31.422 8.195 1 84.25 132 ALA B N 1
ATOM 2342 C CA . ALA B 1 132 ? -12.758 32.469 9.203 1 84.25 132 ALA B CA 1
ATOM 2343 C C . ALA B 1 132 ? -12.289 33.812 8.633 1 84.25 132 ALA B C 1
ATOM 2345 O O . ALA B 1 132 ? -12.93 34.844 8.859 1 84.25 132 ALA B O 1
ATOM 2346 N N . GLU B 1 133 ? -11.195 33.906 8.156 1 92 133 GLU B N 1
ATOM 2347 C CA . GLU B 1 133 ? -10.633 35.156 7.703 1 92 133 GLU B CA 1
ATOM 2348 C C . GLU B 1 133 ? -9.617 34.938 6.59 1 92 133 GLU B C 1
ATOM 2350 O O . GLU B 1 133 ? -9.094 33.844 6.422 1 92 133 GLU B O 1
ATOM 2355 N N . GLU B 1 134 ? -9.516 35.969 5.723 1 95.44 134 GLU B N 1
ATOM 2356 C CA . GLU B 1 134 ? -8.406 36.031 4.777 1 95.44 134 GLU B CA 1
ATOM 2357 C C . GLU B 1 134 ? -7.258 36.875 5.328 1 95.44 134 GLU B C 1
ATOM 2359 O O . GLU B 1 134 ? -7.469 38 5.805 1 95.44 134 GLU B O 1
ATOM 2364 N N . ILE B 1 135 ? -6.09 36.312 5.344 1 95.38 135 ILE B N 1
ATOM 2365 C CA . ILE B 1 135 ? -4.898 37 5.836 1 95.38 135 ILE B CA 1
ATOM 2366 C C . ILE B 1 135 ? -4.023 37.406 4.656 1 95.38 135 ILE B C 1
ATOM 2368 O O . ILE B 1 135 ? -3.51 36.562 3.926 1 95.38 135 ILE B O 1
ATOM 2372 N N . PRO B 1 136 ? -3.855 38.812 4.602 1 93.5 136 PRO B N 1
ATOM 2373 C CA . PRO B 1 136 ? -2.971 39.25 3.531 1 93.5 136 PRO B CA 1
ATOM 2374 C C . PRO B 1 136 ? -1.496 39 3.834 1 93.5 136 PRO B C 1
ATOM 2376 O O . PRO B 1 136 ? -1.106 38.938 5.004 1 93.5 136 PRO B O 1
ATOM 2379 N N . ASP B 1 137 ? -0.629 38.812 2.953 1 93.75 137 ASP B N 1
ATOM 2380 C CA . ASP B 1 137 ? 0.827 38.75 3.037 1 93.75 137 ASP B CA 1
ATOM 2381 C C . ASP B 1 137 ? 1.28 37.625 3.947 1 93.75 137 ASP B C 1
ATOM 2383 O O . ASP B 1 137 ? 2.182 37.781 4.77 1 93.75 137 ASP B O 1
ATOM 2387 N N . TYR B 1 138 ? 0.517 36.531 3.945 1 94.06 138 TYR B N 1
ATOM 2388 C CA . TYR B 1 138 ? 0.852 35.375 4.762 1 94.06 138 TYR B CA 1
ATOM 2389 C C . TYR B 1 138 ? 2.043 34.625 4.176 1 94.06 138 TYR B C 1
ATOM 2391 O O . TYR B 1 138 ? 3.035 34.375 4.867 1 94.06 138 TYR B O 1
ATOM 2399 N N . TYR B 1 139 ? 1.914 34.25 2.967 1 92.56 139 TYR B N 1
ATOM 2400 C CA . TYR B 1 139 ? 2.979 33.5 2.287 1 92.56 139 TYR B CA 1
ATOM 2401 C C . TYR B 1 139 ? 3.99 34.469 1.671 1 92.56 139 TYR B C 1
ATOM 2403 O O . TYR B 1 139 ? 3.639 35.281 0.815 1 92.56 139 TYR B O 1
ATOM 2411 N N . GLN B 1 140 ? 5.156 34.344 2.031 1 90.75 140 GLN B N 1
ATOM 2412 C CA . GLN B 1 140 ? 6.18 35.25 1.547 1 90.75 140 GLN B CA 1
ATOM 2413 C C . GLN B 1 140 ? 6.715 34.812 0.186 1 90.75 140 GLN B C 1
ATOM 2415 O O . GLN B 1 140 ? 7.129 35.656 -0.623 1 90.75 140 GLN B O 1
ATOM 2420 N N . GLU B 1 141 ? 6.645 33.594 -0.06 1 90.75 141 GLU B N 1
ATOM 2421 C CA . GLU B 1 141 ? 7.293 33.094 -1.265 1 90.75 141 GLU B CA 1
ATOM 2422 C C . GLU B 1 141 ? 6.262 32.656 -2.311 1 90.75 141 GLU B C 1
ATOM 2424 O O . GLU B 1 141 ? 6.613 32.094 -3.334 1 90.75 141 GLU B O 1
ATOM 2429 N N . LEU B 1 142 ? 5.039 32.875 -1.971 1 92.44 142 LEU B N 1
ATOM 2430 C CA . LEU B 1 142 ? 3.977 32.5 -2.902 1 92.44 142 LEU B CA 1
ATOM 2431 C C . LEU B 1 142 ? 3.264 33.75 -3.426 1 92.44 142 LEU B C 1
ATOM 2433 O O . LEU B 1 142 ? 3.268 34.781 -2.77 1 92.44 142 LEU B O 1
ATOM 2437 N N . THR B 1 143 ? 2.721 33.562 -4.742 1 94.62 143 THR B N 1
ATOM 2438 C CA . THR B 1 143 ? 1.886 34.594 -5.336 1 94.62 143 THR B CA 1
ATOM 2439 C C . THR B 1 143 ? 0.554 34.031 -5.805 1 94.62 143 THR B C 1
ATOM 2441 O O . THR B 1 143 ? 0.525 33.062 -6.57 1 94.62 143 THR B O 1
ATOM 2444 N N . PRO B 1 144 ? -0.602 34.688 -5.266 1 96.12 144 PRO B N 1
ATOM 2445 C CA . PRO B 1 144 ? -0.691 35.781 -4.285 1 96.12 144 PRO B CA 1
ATOM 2446 C C . PRO B 1 144 ? -0.175 35.375 -2.906 1 96.12 144 PRO B C 1
ATOM 2448 O O . PRO B 1 144 ? 0.122 34.188 -2.676 1 96.12 144 PRO B O 1
ATOM 2451 N N . GLN B 1 145 ? -0.046 36.312 -2.027 1 96.94 145 GLN B N 1
ATOM 2452 C CA . GLN B 1 145 ? 0.571 36.031 -0.733 1 96.94 145 GLN B CA 1
ATOM 2453 C C . GLN B 1 145 ? -0.485 35.75 0.334 1 96.94 145 GLN B C 1
ATOM 2455 O O . GLN B 1 145 ? -0.152 35.469 1.487 1 96.94 145 GLN B O 1
ATOM 2460 N N . SER B 1 146 ? -1.685 35.75 -0.045 1 96.62 146 SER B N 1
ATOM 2461 C CA . SER B 1 146 ? -2.777 35.688 0.919 1 96.62 146 SER B CA 1
ATOM 2462 C C . SER B 1 146 ? -3.141 34.25 1.246 1 96.62 146 SER B C 1
ATOM 2464 O O . SER B 1 146 ? -2.92 33.344 0.433 1 96.62 146 SER B O 1
ATOM 2466 N N . ALA B 1 147 ? -3.689 34.062 2.475 1 97.75 147 ALA B N 1
ATOM 2467 C CA . ALA B 1 147 ? -4.18 32.75 2.951 1 97.75 147 ALA B CA 1
ATOM 2468 C C . ALA B 1 147 ? -5.574 32.906 3.559 1 97.75 147 ALA B C 1
ATOM 2470 O O . ALA B 1 147 ? -5.93 33.969 4.078 1 97.75 147 ALA B O 1
ATOM 2471 N N . TYR B 1 148 ? -6.336 31.875 3.422 1 97.62 148 TYR B N 1
ATOM 2472 C CA . TYR B 1 148 ? -7.547 31.719 4.223 1 97.62 148 TYR B CA 1
ATOM 2473 C C . TYR B 1 148 ? -7.242 31.016 5.543 1 97.62 148 TYR B C 1
ATOM 2475 O O . TYR B 1 148 ? -6.48 30.047 5.578 1 97.62 148 TYR B O 1
ATOM 2483 N N . ILE B 1 149 ? -7.801 31.531 6.613 1 97.56 149 ILE B N 1
ATOM 2484 C CA . ILE B 1 149 ? -7.824 30.766 7.855 1 97.56 149 ILE B CA 1
ATOM 2485 C C . ILE B 1 149 ? -9.07 29.891 7.898 1 97.56 149 ILE B C 1
ATOM 2487 O O . ILE B 1 149 ? -10.195 30.391 7.766 1 97.56 149 ILE B O 1
ATOM 2491 N N . LEU B 1 150 ? -8.883 28.594 8 1 98.06 150 LEU B N 1
ATOM 2492 C CA . LEU B 1 150 ? -9.984 27.641 8.125 1 98.06 150 LEU B CA 1
ATOM 2493 C C . LEU B 1 150 ? -9.984 26.984 9.5 1 98.06 150 LEU B C 1
ATOM 2495 O O . LEU B 1 150 ? -8.93 26.625 10.023 1 98.06 150 LEU B O 1
ATOM 2499 N N . THR B 1 151 ? -11.156 26.922 10.109 1 97.19 151 THR B N 1
ATOM 2500 C CA . THR B 1 151 ? -11.281 26.422 11.469 1 97.19 151 THR B CA 1
ATOM 2501 C C . THR B 1 151 ? -12.375 25.344 11.547 1 97.19 151 THR B C 1
ATOM 2503 O O . THR B 1 151 ? -13.375 25.438 10.836 1 97.19 151 THR B O 1
ATOM 2506 N N . LYS B 1 152 ? -12.164 24.359 12.406 1 97.5 152 LYS B N 1
ATOM 2507 C CA . LYS B 1 152 ? -13.141 23.297 12.656 1 97.5 152 LYS B CA 1
ATOM 2508 C C . LYS B 1 152 ? -13.227 22.984 14.148 1 97.5 152 LYS B C 1
ATOM 2510 O O . LYS B 1 152 ? -12.195 22.844 14.82 1 97.5 152 LYS B O 1
ATOM 2515 N N . ALA B 1 153 ? -14.43 22.891 14.664 1 96.19 153 ALA B N 1
ATOM 2516 C CA . ALA B 1 153 ? -14.656 22.484 16.047 1 96.19 153 ALA B CA 1
ATOM 2517 C C . ALA B 1 153 ? -14.477 20.969 16.219 1 96.19 153 ALA B C 1
ATOM 2519 O O . ALA B 1 153 ? -14.883 20.188 15.352 1 96.19 153 ALA B O 1
ATOM 2520 N N . VAL B 1 154 ? -13.812 20.625 17.359 1 95.06 154 VAL B N 1
ATOM 2521 C CA . VAL B 1 154 ? -13.648 19.219 17.703 1 95.06 154 VAL B CA 1
ATOM 2522 C C . VAL B 1 154 ? -14.852 18.75 18.516 1 95.06 154 VAL B C 1
ATOM 2524 O O . VAL B 1 154 ? -15.172 19.328 19.562 1 95.06 154 VAL B O 1
ATOM 2527 N N . ASN B 1 155 ? -15.789 18 18.016 1 81.88 155 ASN B N 1
ATOM 2528 C CA . ASN B 1 155 ? -16.984 17.531 18.719 1 81.88 155 ASN B CA 1
ATOM 2529 C C . ASN B 1 155 ? -16.781 16.109 19.25 1 81.88 155 ASN B C 1
ATOM 2531 O O . ASN B 1 155 ? -15.992 15.344 18.703 1 81.88 155 ASN B O 1
#

Radius of gyration: 25.32 Å; Cα contacts (8 Å, |Δi|>4): 575; chains: 2; bounding box: 34×80×56 Å

Nearest PDB structures (foldseek):
  6z00-assembly2_B  TM=6.183E-01  e=6.655E-13  Arabidopsis thaliana
  7mx2-assembly1_A  TM=6.260E-01  e=1.248E-08  Homo sapiens
  6vp9-assembly1_A  TM=6.369E-01  e=7.037E-08  Homo sapiens
  5k04-assembly1_B  TM=6.186E-01  e=4.744E-07  Candida albicans WO-1
  2fia-assembly1_A  TM=5.521E-01  e=7.823E-06  Enterococcus faecalis V583